Protein AF-A0A6P6M3N0-F1 (afdb_monomer_lite)

pLDDT: mean 70.23, std 26.76, range [24.55, 98.81]

Organism: Carassius auratus (NCBI:txid7957)

Foldseek 3Di:
DCVVVVNPPVVCVVCVCVVDPDLLDQDPVNVVLLVVQCVVPPPPLVSSCVSVVSQDSVSSVVCVVVVVVVVVPCDVVNVVVVVVVVVPDDDDDDDDDDDDDDDDDDDDDDDDPPDDDDDDDDDDDDDDDDDDDDDDDDDDDDPDDDDDDDDPDDDPVVDDDDPVVVCQCVVDPCSVVVVVVVVVVVVVVVVVVVVVVVVVVVVVCVVCVVPCVVVDDDDQPEEADLDDDPVLLVLLVVCCV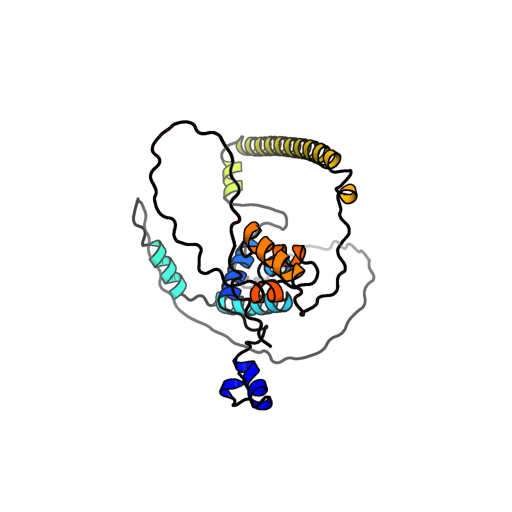VVPLPLVSSCVSSSRHDSVSSNLQDDPCPPPPDDDDDDDDDDDDDDDDDDDDPPPDDDDGDDDD

Structure (mmCIF, N/CA/C/O backbone):
data_AF-A0A6P6M3N0-F1
#
_entry.id   AF-A0A6P6M3N0-F1
#
loop_
_atom_site.group_PDB
_atom_site.id
_atom_site.type_symbol
_atom_site.label_atom_id
_atom_site.label_alt_id
_atom_site.label_comp_id
_atom_site.label_asym_id
_atom_site.label_entity_id
_atom_site.label_seq_id
_atom_site.pdbx_PDB_ins_code
_atom_site.Cartn_x
_atom_site.Cartn_y
_atom_site.Cartn_z
_atom_site.occupancy
_atom_site.B_iso_or_equiv
_atom_site.auth_seq_id
_atom_site.auth_comp_id
_atom_site.auth_asym_id
_atom_site.auth_atom_id
_atom_site.pdbx_PDB_model_num
ATOM 1 N N . MET A 1 1 ? -36.794 -8.355 7.776 1.00 68.12 1 MET A N 1
ATOM 2 C CA . MET A 1 1 ? -37.427 -9.687 7.625 1.00 68.12 1 MET A CA 1
ATOM 3 C C . MET A 1 1 ? -38.504 -9.952 8.673 1.00 68.12 1 MET A C 1
ATOM 5 O O . MET A 1 1 ? -39.649 -9.642 8.377 1.00 68.12 1 MET A O 1
ATOM 9 N N . LEU A 1 2 ? -38.173 -10.426 9.886 1.00 82.00 2 LEU A N 1
ATOM 10 C CA . LEU A 1 2 ? -39.134 -10.945 10.886 1.00 82.00 2 LEU A CA 1
ATOM 11 C C . LEU A 1 2 ? -40.424 -10.124 11.076 1.00 82.00 2 LEU A C 1
ATOM 13 O O . LEU A 1 2 ? -41.508 -10.698 11.030 1.00 82.00 2 LEU A O 1
ATOM 17 N N . PHE A 1 3 ? -40.326 -8.799 11.227 1.00 83.31 3 PHE A N 1
ATOM 18 C CA . PHE A 1 3 ? -41.480 -7.900 11.379 1.00 83.31 3 PHE A CA 1
ATOM 19 C C . PHE A 1 3 ? -42.525 -8.051 10.252 1.00 83.31 3 PHE A C 1
ATOM 21 O O . PHE A 1 3 ? -43.710 -8.242 10.522 1.00 83.31 3 PHE A O 1
ATOM 28 N N . TRP A 1 4 ? -42.078 -8.056 8.991 1.00 80.38 4 TRP A N 1
ATOM 29 C CA . TRP A 1 4 ? -42.935 -8.172 7.802 1.00 80.38 4 TRP A CA 1
ATOM 30 C C . TRP A 1 4 ? -43.633 -9.537 7.717 1.00 80.38 4 TRP A C 1
ATOM 32 O O . TRP A 1 4 ? -44.795 -9.623 7.327 1.00 80.38 4 TRP A O 1
ATOM 42 N N . HIS A 1 5 ? -42.962 -10.596 8.179 1.00 88.31 5 HIS A N 1
ATOM 43 C CA . HIS A 1 5 ? -43.496 -11.963 8.246 1.00 88.31 5 HIS A CA 1
ATOM 44 C C . HIS A 1 5 ? -44.216 -12.282 9.566 1.00 88.31 5 HIS A C 1
ATOM 46 O O . HIS A 1 5 ? -44.429 -13.453 9.885 1.00 88.31 5 HIS A O 1
ATOM 52 N N . LYS A 1 6 ? -44.597 -11.262 10.351 1.00 87.38 6 LYS A N 1
ATOM 53 C CA . LYS A 1 6 ? -45.272 -11.397 11.659 1.00 87.38 6 LYS A CA 1
ATOM 54 C C . LYS A 1 6 ? -44.538 -12.346 12.624 1.00 87.38 6 LYS A C 1
ATOM 56 O O . LYS A 1 6 ? -45.163 -13.146 13.314 1.00 87.38 6 LYS A O 1
ATOM 61 N N . HIS A 1 7 ? -43.209 -12.264 12.645 1.00 88.19 7 HIS A N 1
ATOM 62 C CA . HIS A 1 7 ? -42.289 -13.114 13.415 1.00 88.19 7 HIS A CA 1
ATOM 63 C C . HIS A 1 7 ? -42.303 -14.612 13.045 1.00 88.19 7 HIS A C 1
ATOM 65 O O . HIS A 1 7 ? -41.721 -15.429 13.756 1.00 88.19 7 HIS A O 1
ATOM 71 N N . SER A 1 8 ? -42.880 -14.991 11.898 1.00 85.56 8 SER A N 1
ATOM 72 C CA . SER A 1 8 ? -42.705 -16.333 11.334 1.00 85.56 8 SER A CA 1
ATOM 73 C C . SER A 1 8 ? -41.252 -16.523 10.881 1.00 85.56 8 SER A C 1
ATOM 75 O O . SER A 1 8 ? -40.823 -15.960 9.869 1.00 85.56 8 SER A O 1
ATOM 77 N N . ILE A 1 9 ? -40.494 -17.311 11.650 1.00 85.06 9 ILE A N 1
ATOM 78 C CA . ILE A 1 9 ? -39.080 -17.620 11.388 1.00 85.06 9 ILE A CA 1
ATOM 79 C C . ILE A 1 9 ? -38.934 -18.316 10.031 1.00 85.06 9 ILE A C 1
ATOM 81 O O . ILE A 1 9 ? -38.161 -17.868 9.195 1.00 85.06 9 ILE A O 1
ATOM 85 N N . GLU A 1 10 ? -39.734 -19.352 9.781 1.00 85.50 10 GLU A N 1
ATOM 86 C CA . GLU A 1 10 ? -39.696 -20.163 8.558 1.00 85.50 10 GLU A CA 1
ATOM 87 C C . GLU A 1 10 ? -39.908 -19.325 7.285 1.00 85.50 10 GLU A C 1
ATOM 89 O O . GLU A 1 10 ? -39.106 -19.396 6.356 1.00 85.50 10 GLU A O 1
ATOM 94 N N . LYS A 1 11 ? -40.911 -18.434 7.275 1.00 83.75 11 LYS A N 1
ATOM 95 C CA . LYS A 1 11 ? -41.132 -17.497 6.158 1.00 83.75 11 LYS A CA 1
ATOM 96 C C . LYS A 1 11 ? -40.017 -16.461 6.033 1.00 83.75 11 LYS A C 1
ATOM 98 O O . LYS A 1 11 ? -39.608 -16.138 4.925 1.00 83.75 11 LYS A O 1
ATOM 103 N N . SER A 1 12 ? -39.484 -15.986 7.159 1.00 85.31 12 SER A N 1
ATOM 104 C CA . SER A 1 12 ? -38.358 -15.043 7.168 1.00 85.31 12 SER A CA 1
ATOM 105 C C . SER A 1 12 ? -37.055 -15.658 6.655 1.00 85.31 12 SER A C 1
ATOM 107 O O . SER A 1 12 ? -36.239 -14.925 6.110 1.00 85.31 12 SER A O 1
ATOM 109 N N . LEU A 1 13 ? -36.861 -16.971 6.827 1.00 79.69 13 LEU A N 1
ATOM 110 C CA . LEU A 1 13 ? -35.733 -17.730 6.281 1.00 79.69 13 LEU A CA 1
ATOM 111 C C . LEU A 1 13 ? -35.933 -18.056 4.797 1.00 79.69 13 LEU A C 1
ATOM 113 O O . LEU A 1 13 ? -34.988 -17.926 4.028 1.00 79.69 13 LEU A O 1
ATOM 117 N N . ALA A 1 14 ? -37.148 -18.424 4.380 1.00 82.06 14 ALA A N 1
ATOM 118 C CA . ALA A 1 14 ? -37.468 -18.666 2.970 1.00 82.06 14 ALA A CA 1
ATOM 119 C C . ALA A 1 14 ? -37.333 -17.401 2.101 1.00 82.06 14 ALA A C 1
ATOM 121 O O . ALA A 1 14 ? -36.965 -17.490 0.934 1.00 82.06 14 ALA A O 1
ATOM 122 N N . ASP A 1 15 ? -37.602 -16.229 2.681 1.00 78.56 15 ASP A N 1
ATOM 123 C CA . ASP A 1 15 ? -37.476 -14.921 2.030 1.00 78.56 15 ASP A CA 1
ATOM 124 C C . ASP A 1 15 ? -36.083 -14.282 2.229 1.00 78.56 15 ASP A C 1
ATOM 126 O O . ASP A 1 15 ? -35.757 -13.288 1.589 1.00 78.56 15 ASP A O 1
ATOM 130 N N . LEU A 1 16 ? -35.222 -14.850 3.088 1.00 70.94 16 LEU A N 1
ATOM 131 C CA . LEU A 1 16 ? -33.870 -14.333 3.338 1.00 70.94 16 LEU A CA 1
ATOM 132 C C . LEU A 1 16 ? -33.008 -14.245 2.057 1.00 70.94 16 LEU A C 1
ATOM 134 O O . LEU A 1 16 ? -32.409 -13.188 1.860 1.00 70.94 16 LEU A O 1
ATOM 138 N N . PRO A 1 17 ? -32.995 -15.243 1.141 1.00 67.88 17 PRO A N 1
ATOM 139 C CA . PRO A 1 17 ? -32.237 -15.167 -0.114 1.00 67.88 17 PRO A CA 1
ATOM 140 C C . PRO A 1 17 ? -32.644 -14.019 -1.048 1.00 67.88 17 PRO A C 1
ATOM 142 O O . PRO A 1 17 ? -31.857 -13.642 -1.909 1.00 67.88 17 PRO A O 1
ATOM 145 N N . ASN A 1 18 ? -33.841 -13.443 -0.879 1.00 67.62 18 ASN A N 1
ATOM 146 C CA . ASN A 1 18 ? -34.295 -12.288 -1.661 1.00 67.62 18 ASN A CA 1
ATOM 147 C C . ASN A 1 18 ? -33.715 -10.957 -1.140 1.00 67.62 18 ASN A C 1
ATOM 149 O O . ASN A 1 18 ? -33.769 -9.947 -1.837 1.00 67.62 18 ASN A O 1
ATOM 153 N N . PHE A 1 19 ? -33.161 -10.952 0.079 1.00 63.56 19 PHE A N 1
ATOM 154 C CA . PHE A 1 19 ? -32.560 -9.783 0.736 1.00 63.56 19 PHE A CA 1
ATOM 155 C C . PHE A 1 19 ? -31.062 -9.962 1.032 1.00 63.56 19 PHE A C 1
ATOM 157 O O . PHE A 1 19 ? -30.371 -8.978 1.290 1.00 63.56 19 PHE A O 1
ATOM 164 N N . THR A 1 20 ? -30.541 -11.190 0.964 1.00 54.16 20 THR A N 1
ATOM 165 C CA . THR A 1 20 ? -29.104 -11.491 0.942 1.00 54.16 20 THR A CA 1
ATOM 166 C C . THR A 1 20 ? -28.694 -11.886 -0.485 1.00 54.16 20 THR A C 1
ATOM 168 O O . THR A 1 20 ? -28.798 -13.071 -0.819 1.00 54.16 20 THR A O 1
ATOM 171 N N . PRO A 1 21 ? -28.250 -10.944 -1.345 1.00 54.09 21 PRO A N 1
ATOM 172 C CA . PRO A 1 21 ? -27.758 -11.291 -2.678 1.00 54.09 21 PRO A CA 1
ATOM 173 C C . PRO A 1 21 ? -26.608 -12.301 -2.573 1.00 54.09 21 PRO A C 1
ATOM 175 O O . PRO A 1 21 ? -25.766 -12.222 -1.674 1.00 54.09 21 PRO A O 1
ATOM 178 N N . PHE A 1 22 ? -26.591 -13.290 -3.468 1.00 50.81 22 PHE A N 1
ATOM 179 C CA . PHE A 1 22 ? -25.600 -14.366 -3.418 1.00 50.81 22 PHE A CA 1
ATOM 180 C C . PHE A 1 22 ? -24.181 -13.818 -3.668 1.00 50.81 22 PHE A C 1
ATOM 182 O O . PHE A 1 22 ? -23.995 -13.008 -4.572 1.00 50.81 22 PHE A O 1
ATOM 189 N N . PRO A 1 23 ? -23.139 -14.315 -2.971 1.00 55.12 23 PRO A N 1
ATOM 190 C CA . PRO A 1 23 ? -21.769 -13.793 -3.092 1.00 55.12 23 PRO A CA 1
ATOM 191 C C . PRO A 1 23 ? -21.097 -14.029 -4.462 1.00 55.12 23 PRO A C 1
ATOM 193 O O . PRO A 1 23 ? -20.003 -13.522 -4.704 1.00 55.12 23 PRO A O 1
ATOM 196 N N . ASP A 1 24 ? -21.726 -14.793 -5.363 1.00 58.84 24 ASP A N 1
ATOM 197 C CA . ASP A 1 24 ? -21.283 -14.965 -6.757 1.00 58.84 24 ASP A CA 1
ATOM 198 C C . ASP A 1 24 ? -21.866 -13.872 -7.692 1.00 58.84 24 ASP A C 1
ATOM 200 O O . ASP A 1 24 ? -21.543 -13.839 -8.883 1.00 58.84 24 ASP A O 1
ATOM 204 N N . GLU A 1 25 ? -22.713 -12.970 -7.174 1.00 73.75 25 GLU A N 1
ATOM 205 C CA . GLU A 1 25 ? -23.288 -11.851 -7.920 1.00 73.75 25 GLU A CA 1
ATOM 206 C C . GLU A 1 25 ? -22.284 -10.692 -8.043 1.00 73.75 25 GLU A C 1
ATOM 208 O O . GLU A 1 25 ? -21.714 -10.198 -7.073 1.00 73.75 25 GLU A O 1
ATOM 213 N N . TRP A 1 26 ? -22.035 -10.280 -9.285 1.00 83.44 26 TRP A N 1
ATOM 214 C CA . TRP A 1 26 ? -21.097 -9.214 -9.621 1.00 83.44 26 TRP A CA 1
ATOM 215 C C . TRP A 1 26 ? -21.826 -7.873 -9.637 1.00 83.44 26 TRP A C 1
ATOM 217 O O . TRP A 1 26 ? -22.593 -7.622 -10.573 1.00 83.44 26 TRP A O 1
ATOM 227 N N . THR A 1 27 ? -21.580 -7.001 -8.659 1.00 86.75 27 THR A N 1
ATOM 228 C CA . THR A 1 27 ? -22.210 -5.671 -8.583 1.00 86.75 27 THR A CA 1
ATOM 229 C C . THR A 1 27 ? -21.712 -4.740 -9.699 1.00 86.75 27 THR A C 1
ATOM 231 O O . THR A 1 27 ? -20.841 -5.111 -10.489 1.00 86.75 27 THR A O 1
ATOM 234 N N . VAL A 1 28 ? -22.260 -3.528 -9.836 1.00 83.75 28 VAL A N 1
ATOM 235 C CA . VAL A 1 28 ? -21.752 -2.571 -10.844 1.00 83.75 28 VAL A CA 1
ATOM 236 C C . VAL A 1 28 ? -20.343 -2.099 -10.462 1.00 83.75 28 VAL A C 1
ATOM 238 O O . VAL A 1 28 ? -19.460 -1.990 -11.314 1.00 83.75 28 VAL A O 1
ATOM 241 N N . GLU A 1 29 ? -20.121 -1.928 -9.166 1.00 86.62 29 GLU A N 1
ATOM 242 C CA . GLU A 1 29 ? -18.877 -1.538 -8.512 1.00 86.62 29 GLU A CA 1
ATOM 243 C C . GLU A 1 29 ? -17.791 -2.597 -8.748 1.00 86.62 29 GLU A C 1
ATOM 245 O O . GLU A 1 29 ? -16.719 -2.258 -9.249 1.00 86.62 29 GLU A O 1
ATOM 250 N N . ASP A 1 30 ? -18.090 -3.886 -8.515 1.00 91.69 30 ASP A N 1
ATOM 251 C CA . ASP A 1 30 ? -17.180 -5.005 -8.815 1.00 91.69 30 ASP A CA 1
ATOM 252 C C . ASP A 1 30 ? -16.699 -4.985 -10.273 1.00 91.69 30 ASP A C 1
ATOM 254 O O . ASP A 1 30 ? -15.521 -5.203 -10.566 1.00 91.69 30 ASP A O 1
ATOM 258 N N . ARG A 1 31 ? -17.622 -4.740 -11.215 1.00 90.38 31 ARG A N 1
ATOM 259 C CA . ARG A 1 31 ? -17.342 -4.764 -12.660 1.00 90.38 31 ARG A CA 1
ATOM 260 C C . ARG A 1 31 ? -16.408 -3.621 -13.063 1.00 90.38 31 ARG A C 1
ATOM 262 O O . ARG A 1 31 ? -15.508 -3.842 -13.876 1.00 90.38 31 ARG A O 1
ATOM 269 N N . VAL A 1 32 ? -16.601 -2.431 -12.488 1.00 91.44 32 VAL A N 1
ATOM 270 C CA . VAL A 1 32 ? -15.739 -1.255 -12.701 1.00 91.44 32 VAL A CA 1
ATOM 271 C C . VAL A 1 32 ? -14.372 -1.453 -12.042 1.00 91.44 32 VAL A C 1
ATOM 273 O O . VAL A 1 32 ? -13.350 -1.232 -12.693 1.00 91.44 32 VAL A O 1
ATOM 276 N N . LEU A 1 33 ? -14.331 -1.940 -10.798 1.00 92.81 33 LEU A N 1
ATOM 27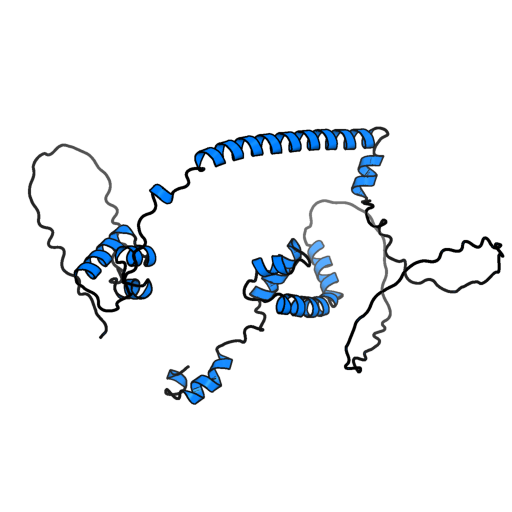7 C CA . LEU A 1 33 ? -13.090 -2.261 -10.085 1.00 92.81 33 LEU A CA 1
ATOM 278 C C . LEU A 1 33 ? -12.269 -3.324 -10.825 1.00 92.81 33 LEU A C 1
ATOM 280 O O . LEU A 1 33 ? -11.059 -3.158 -10.984 1.00 92.81 33 LEU A O 1
ATOM 284 N N . PHE A 1 34 ? -12.912 -4.372 -11.349 1.00 93.69 34 PHE A N 1
ATOM 285 C CA . PHE A 1 34 ? -12.246 -5.378 -12.176 1.00 93.69 34 PHE A CA 1
ATOM 286 C C . PHE A 1 34 ? -11.706 -4.787 -13.475 1.00 93.69 34 PHE A C 1
ATOM 288 O O . PHE A 1 34 ? -10.570 -5.080 -13.838 1.00 93.69 34 PHE A O 1
ATOM 295 N N . GLU A 1 35 ? -12.480 -3.964 -14.188 1.00 92.88 35 GLU A N 1
ATOM 296 C CA . GLU A 1 35 ? -12.010 -3.335 -15.425 1.00 92.88 35 GLU A CA 1
ATOM 297 C C . GLU A 1 35 ? -10.793 -2.433 -15.171 1.00 92.88 35 GLU A C 1
ATOM 299 O O . GLU A 1 35 ? -9.783 -2.548 -15.873 1.00 92.88 35 GLU A O 1
ATOM 304 N N . GLN A 1 36 ? -10.846 -1.611 -14.122 1.00 93.06 36 GLN A N 1
ATOM 305 C CA . GLN A 1 36 ? -9.754 -0.728 -13.724 1.00 93.06 36 GLN A CA 1
ATOM 306 C C . GLN A 1 36 ? -8.512 -1.529 -13.300 1.00 93.06 36 GLN A C 1
ATOM 308 O O . GLN A 1 36 ? -7.421 -1.313 -13.834 1.00 93.06 36 GLN A O 1
ATOM 313 N N . ALA A 1 37 ? -8.661 -2.520 -12.418 1.00 92.94 37 ALA A N 1
ATOM 314 C CA . ALA A 1 37 ? -7.561 -3.381 -11.984 1.00 92.94 37 ALA A CA 1
ATOM 315 C C . ALA A 1 37 ? -6.972 -4.214 -13.140 1.00 92.94 37 ALA A C 1
ATOM 317 O O . ALA A 1 37 ? -5.753 -4.357 -13.237 1.00 92.94 37 ALA A O 1
ATOM 318 N N . PHE A 1 38 ? -7.802 -4.714 -14.061 1.00 93.19 38 PHE A N 1
ATOM 319 C CA . PHE A 1 38 ? -7.348 -5.421 -15.262 1.00 93.19 38 PHE A CA 1
ATOM 320 C C . PHE A 1 38 ? -6.588 -4.492 -16.222 1.00 93.19 38 PHE A C 1
ATOM 322 O O . PHE A 1 38 ? -5.632 -4.934 -16.860 1.00 93.19 38 PHE A O 1
ATOM 329 N N . SER A 1 39 ? -6.953 -3.209 -16.311 1.00 89.56 39 SER A N 1
ATOM 330 C CA . SER A 1 39 ? -6.225 -2.236 -17.138 1.00 89.56 39 SER A CA 1
ATOM 331 C C . SER A 1 39 ? -4.785 -2.006 -16.650 1.00 89.56 39 SER A C 1
ATOM 333 O O . SER A 1 39 ? -3.863 -1.997 -17.465 1.00 89.56 39 SER A O 1
ATOM 335 N N . PHE A 1 40 ? -4.572 -1.925 -15.330 1.00 89.56 40 PHE A N 1
ATOM 336 C CA . PHE A 1 40 ? -3.248 -1.723 -14.725 1.00 89.56 40 PHE A CA 1
ATOM 337 C C . PHE A 1 40 ? -2.435 -3.012 -14.549 1.00 89.56 40 PHE A C 1
ATOM 339 O O . PHE A 1 40 ? -1.204 -2.974 -14.543 1.00 89.56 40 PHE A O 1
ATOM 346 N N . HIS A 1 41 ? -3.092 -4.155 -14.333 1.00 91.94 41 HIS A N 1
ATOM 347 C CA . HIS A 1 41 ? -2.435 -5.395 -13.893 1.00 91.94 41 HIS A CA 1
ATOM 348 C C . HIS A 1 41 ? -2.614 -6.575 -14.862 1.00 91.94 41 HIS A C 1
ATOM 350 O O . HIS A 1 41 ? -2.061 -7.660 -14.644 1.00 91.94 41 HIS A O 1
ATOM 356 N N . GLY A 1 42 ? -3.340 -6.374 -15.965 1.00 89.88 42 GLY A N 1
ATOM 357 C CA . GLY A 1 42 ? -3.540 -7.363 -17.018 1.00 89.88 42 GLY A CA 1
ATOM 358 C C . GLY A 1 42 ? -4.110 -8.673 -16.478 1.00 89.88 42 GLY A C 1
ATOM 359 O O . GLY A 1 42 ? -5.034 -8.691 -15.678 1.00 89.88 42 GLY A O 1
ATOM 360 N N . LYS A 1 43 ? -3.530 -9.807 -16.883 1.00 91.44 43 LYS A N 1
ATOM 361 C CA . LYS A 1 43 ? -3.962 -11.142 -16.426 1.00 91.44 43 LYS A CA 1
ATOM 362 C C . LYS A 1 43 ? -3.429 -11.546 -15.039 1.00 91.44 43 LYS A C 1
ATOM 364 O O . LYS A 1 43 ? -3.468 -12.729 -14.704 1.00 91.44 43 LYS A O 1
ATOM 369 N N . SER A 1 44 ? -2.903 -10.617 -14.239 1.00 94.12 44 SER A N 1
ATOM 370 C CA . SER A 1 44 ? -2.419 -10.929 -12.891 1.00 94.12 44 SER A CA 1
ATOM 371 C C . SER A 1 44 ? -3.589 -11.041 -11.907 1.00 94.12 44 SER A C 1
ATOM 373 O O . SER A 1 44 ? -3.849 -10.137 -11.119 1.00 94.12 44 SER A O 1
ATOM 375 N N . PHE A 1 45 ? -4.327 -12.154 -11.958 1.00 94.38 45 PHE A N 1
ATOM 376 C CA . PHE A 1 45 ? -5.535 -12.355 -11.145 1.00 94.38 45 PHE A CA 1
ATOM 377 C C . PHE A 1 45 ? -5.277 -12.246 -9.634 1.00 94.38 45 PHE A C 1
ATOM 379 O O . PHE A 1 45 ? -6.073 -11.626 -8.941 1.00 94.38 45 PHE A O 1
ATOM 386 N N . HIS A 1 46 ? -4.128 -12.722 -9.141 1.00 95.12 46 HIS A N 1
ATOM 387 C CA . HIS A 1 46 ? -3.697 -12.521 -7.748 1.00 95.12 46 HIS A CA 1
ATOM 388 C C . HIS A 1 46 ? -3.547 -11.036 -7.369 1.00 95.12 46 HIS A C 1
ATOM 390 O O . HIS A 1 46 ? -3.786 -10.661 -6.227 1.00 95.12 46 HIS A O 1
ATOM 396 N N . ARG A 1 47 ? -3.166 -10.173 -8.321 1.00 94.25 47 ARG A N 1
ATOM 397 C CA . ARG A 1 47 ? -3.050 -8.724 -8.110 1.00 94.25 47 ARG A CA 1
ATOM 398 C C . ARG A 1 47 ? -4.388 -8.000 -8.298 1.00 94.25 47 ARG A C 1
ATOM 400 O O . ARG A 1 47 ? -4.625 -7.016 -7.613 1.00 94.25 47 ARG A O 1
ATOM 407 N N . ILE A 1 48 ? -5.280 -8.500 -9.157 1.00 93.81 48 ILE A N 1
ATOM 408 C CA . ILE A 1 48 ? -6.674 -8.023 -9.230 1.00 93.81 48 ILE A CA 1
ATOM 409 C C . ILE A 1 48 ? -7.418 -8.347 -7.927 1.00 93.81 48 ILE A C 1
ATOM 411 O O . ILE A 1 48 ? -8.137 -7.495 -7.420 1.00 93.81 48 ILE A O 1
ATOM 415 N N . GLN A 1 49 ? -7.187 -9.523 -7.334 1.00 94.38 49 GLN A N 1
ATOM 416 C CA . GLN A 1 49 ? -7.782 -9.905 -6.049 1.00 94.38 49 GLN A CA 1
ATOM 417 C C . GLN A 1 49 ? -7.370 -8.969 -4.897 1.00 94.38 49 GLN A C 1
ATOM 419 O O . GLN A 1 49 ? -8.147 -8.765 -3.977 1.00 94.38 49 GLN A O 1
ATOM 424 N N . GLN A 1 50 ? -6.202 -8.318 -4.964 1.00 93.50 50 GLN A N 1
ATOM 425 C CA . GLN A 1 50 ? -5.816 -7.288 -3.983 1.00 93.50 50 GLN A CA 1
ATOM 426 C C . GLN A 1 50 ? -6.683 -6.012 -4.063 1.00 93.50 50 GLN A C 1
ATOM 428 O O . GLN A 1 50 ? -6.673 -5.226 -3.123 1.00 93.50 50 GLN A O 1
ATOM 433 N N . MET A 1 51 ? -7.443 -5.822 -5.150 1.00 88.38 51 MET A N 1
ATOM 434 C CA . MET A 1 51 ? -8.455 -4.764 -5.313 1.00 88.38 51 MET A CA 1
ATOM 435 C C . MET A 1 51 ? -9.897 -5.273 -5.121 1.00 88.38 51 MET A C 1
ATOM 437 O O . MET A 1 51 ? -10.825 -4.471 -5.099 1.00 88.38 51 MET A O 1
ATOM 441 N N . LEU A 1 52 ? -10.089 -6.595 -5.040 1.00 90.12 52 LEU A N 1
ATOM 442 C CA . LEU A 1 52 ? -11.378 -7.290 -4.947 1.00 90.12 52 LEU A CA 1
ATOM 443 C C . LEU A 1 52 ? -11.215 -8.538 -4.051 1.00 90.12 52 LEU A C 1
ATOM 445 O O . LEU A 1 52 ? -11.243 -9.661 -4.565 1.00 90.12 52 LEU A O 1
ATOM 449 N N . PRO A 1 53 ? -10.983 -8.370 -2.734 1.00 89.31 53 PRO A N 1
ATOM 450 C CA . PRO A 1 53 ? -10.630 -9.478 -1.8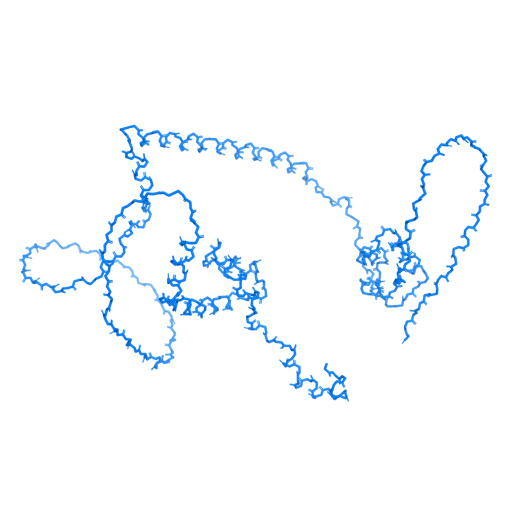41 1.00 89.31 53 PRO A CA 1
ATOM 451 C C . PRO A 1 53 ? -11.726 -10.550 -1.778 1.00 89.31 53 PRO A C 1
ATOM 453 O O . PRO A 1 53 ? -11.422 -11.746 -1.811 1.00 89.31 53 PRO A O 1
ATOM 456 N N . ASP A 1 54 ? -12.990 -10.122 -1.792 1.00 87.50 54 ASP A N 1
ATOM 457 C CA . ASP A 1 54 ? -14.179 -10.978 -1.687 1.00 87.50 54 ASP A CA 1
ATOM 458 C C . ASP A 1 54 ? -14.439 -11.813 -2.952 1.00 87.50 54 ASP A C 1
ATOM 460 O O . ASP A 1 54 ? -15.191 -12.790 -2.930 1.00 87.50 54 ASP A O 1
ATOM 464 N N . LYS A 1 55 ? -13.806 -11.465 -4.081 1.00 89.38 55 LYS A N 1
ATOM 465 C CA . LYS A 1 55 ? -13.940 -12.197 -5.343 1.00 89.38 55 LYS A CA 1
ATOM 466 C C . LYS A 1 55 ? -12.767 -13.160 -5.514 1.00 89.38 55 LYS A C 1
ATOM 468 O O . LYS A 1 55 ? -11.671 -12.793 -5.930 1.00 89.38 55 LYS A O 1
ATOM 473 N N . SER A 1 56 ? -13.026 -14.437 -5.224 1.00 93.00 56 SER A N 1
ATOM 474 C CA . SER A 1 56 ? -12.050 -15.522 -5.401 1.00 93.00 56 SER A CA 1
ATOM 475 C C . SER A 1 56 ? -11.457 -15.561 -6.817 1.00 93.00 56 SER A C 1
ATOM 477 O O . SER A 1 56 ? -12.139 -15.251 -7.796 1.00 93.00 56 SER A O 1
ATOM 479 N N . ILE A 1 57 ? -10.208 -16.029 -6.948 1.00 92.62 57 ILE A N 1
ATOM 480 C CA . ILE A 1 57 ? -9.498 -16.170 -8.238 1.00 92.62 57 ILE A CA 1
ATOM 481 C C . ILE A 1 57 ? -10.365 -16.896 -9.281 1.00 92.62 57 ILE A C 1
ATOM 483 O O . ILE A 1 57 ? -10.436 -16.473 -10.434 1.00 92.62 57 ILE A O 1
ATOM 487 N N . SER A 1 58 ? -11.081 -17.945 -8.871 1.00 90.88 58 SER A N 1
ATOM 488 C CA . SER A 1 58 ? -12.013 -18.689 -9.725 1.00 90.88 58 SER A CA 1
ATOM 489 C C . SER A 1 58 ? -13.167 -17.824 -10.245 1.00 90.88 58 SER A C 1
ATOM 491 O O . SER A 1 58 ? -13.523 -17.942 -11.417 1.00 90.88 58 SER A O 1
ATOM 493 N N . SER A 1 59 ? -13.724 -16.925 -9.424 1.00 92.19 59 SER A N 1
ATOM 494 C CA . SER A 1 59 ? -14.754 -15.967 -9.853 1.00 92.19 59 SER A CA 1
ATOM 495 C C . SER A 1 59 ? -14.168 -14.879 -10.764 1.00 92.19 59 SER A C 1
ATOM 497 O O . SER A 1 59 ? -14.726 -14.625 -11.830 1.00 92.19 59 SER A O 1
ATOM 499 N N . LEU A 1 60 ? -12.985 -14.331 -10.448 1.00 93.62 60 LEU A N 1
ATOM 500 C CA . LEU A 1 60 ? -12.274 -13.369 -11.311 1.00 93.62 60 LEU A CA 1
ATOM 501 C C . LEU A 1 60 ? -11.982 -13.945 -12.712 1.00 93.62 60 LEU A C 1
ATOM 503 O O . LEU A 1 60 ? -12.132 -13.256 -13.723 1.00 93.62 60 LEU A O 1
ATOM 507 N N . VAL A 1 61 ? -11.584 -15.219 -12.790 1.00 93.88 61 VAL A N 1
ATOM 508 C CA . VAL A 1 61 ? -11.328 -15.924 -14.058 1.00 93.88 61 VAL A CA 1
ATOM 509 C C . VAL A 1 61 ? -12.635 -16.252 -14.792 1.00 93.88 61 VAL A C 1
ATOM 511 O O . VAL A 1 61 ? -12.704 -16.053 -16.008 1.00 93.88 61 VAL A O 1
ATOM 514 N N . LYS A 1 62 ? -13.686 -16.694 -14.082 1.00 90.25 62 LYS A N 1
ATOM 515 C CA . LYS A 1 62 ? -15.036 -16.917 -14.639 1.00 90.25 62 LYS A CA 1
ATOM 516 C C . LYS A 1 62 ? -15.571 -15.626 -15.281 1.00 90.25 62 LYS A C 1
ATOM 518 O O . LYS A 1 62 ? -15.978 -15.641 -16.444 1.00 90.25 62 LYS A O 1
ATOM 523 N N . TYR A 1 63 ? -15.476 -14.506 -14.562 1.00 91.06 63 TYR A N 1
ATOM 524 C CA . TYR A 1 63 ? -15.890 -13.182 -15.025 1.00 91.06 63 TYR A CA 1
ATOM 525 C C . TYR A 1 63 ? -15.038 -12.666 -16.191 1.00 91.06 63 TYR A C 1
ATOM 527 O O . TYR A 1 63 ? -15.593 -12.185 -17.176 1.00 91.06 63 TYR A O 1
ATOM 535 N N . TYR A 1 64 ? -13.708 -12.842 -16.167 1.00 92.75 64 TYR A N 1
ATOM 536 C CA . TYR A 1 64 ? -12.842 -12.470 -17.296 1.00 92.75 64 TYR A CA 1
ATOM 537 C C . TYR A 1 64 ? -13.327 -13.061 -18.626 1.00 92.75 64 TYR A C 1
ATOM 539 O O . TYR A 1 64 ? -13.365 -12.358 -19.639 1.00 92.75 64 TYR A O 1
ATOM 547 N N . TYR A 1 65 ? -13.700 -14.345 -18.640 1.00 89.12 65 TYR A N 1
ATOM 548 C CA . TYR A 1 65 ? -14.138 -15.011 -19.865 1.00 89.12 65 TYR A CA 1
ATOM 549 C C . TYR A 1 65 ? -15.551 -14.607 -20.310 1.00 89.12 65 TYR A C 1
ATOM 551 O O . TYR A 1 65 ? -15.769 -14.506 -21.519 1.00 89.12 65 TYR A O 1
ATOM 559 N N . SER A 1 66 ? -16.481 -14.306 -19.395 1.00 82.75 66 SER A N 1
ATOM 560 C CA . SER A 1 66 ? -17.807 -13.783 -19.762 1.00 82.75 66 SER A CA 1
ATOM 561 C C . SER A 1 66 ? -17.736 -12.324 -20.234 1.00 82.75 66 SER A C 1
ATOM 563 O O . SER A 1 66 ? -18.116 -12.036 -21.369 1.00 82.75 66 SER A O 1
ATOM 565 N N . TRP A 1 67 ? -17.150 -11.424 -19.438 1.00 84.44 67 TRP A N 1
ATOM 566 C CA . TRP A 1 67 ? -16.950 -10.000 -19.753 1.00 84.44 67 TRP A CA 1
ATOM 567 C C . TRP A 1 67 ? -16.244 -9.797 -21.096 1.00 84.44 67 TRP A C 1
ATOM 569 O O . TRP A 1 67 ? -16.701 -9.025 -21.941 1.00 84.44 67 TRP A O 1
ATOM 579 N N . LYS A 1 68 ? -15.168 -10.553 -21.352 1.00 78.31 68 LYS A N 1
ATOM 580 C CA . LYS A 1 68 ? -14.440 -10.490 -22.625 1.00 78.31 68 LYS A CA 1
ATOM 581 C C . LYS A 1 68 ? -15.292 -10.936 -23.817 1.00 78.31 68 LYS A C 1
ATOM 583 O O . LYS A 1 68 ? -15.179 -10.317 -24.872 1.00 78.31 68 LYS A O 1
ATOM 588 N N . LYS A 1 69 ? -16.124 -11.976 -23.662 1.00 69.44 69 LYS A N 1
ATOM 589 C CA . LYS A 1 69 ? -17.008 -12.500 -24.721 1.00 69.44 69 LYS A CA 1
ATOM 590 C C . LYS A 1 69 ? -18.027 -11.445 -25.165 1.00 69.44 69 LYS A C 1
ATOM 592 O O . LYS A 1 69 ? -18.277 -11.307 -26.362 1.00 69.44 69 LYS A O 1
ATOM 597 N N . THR A 1 70 ? -18.543 -10.650 -24.226 1.00 60.12 70 THR A N 1
ATOM 598 C CA . THR A 1 70 ? -19.410 -9.499 -24.520 1.00 60.12 70 THR A CA 1
ATOM 599 C C . THR A 1 70 ? -18.617 -8.331 -25.110 1.00 60.12 70 THR A C 1
ATOM 601 O O . THR A 1 70 ? -19.012 -7.777 -26.132 1.00 60.12 70 THR A O 1
ATOM 604 N N . ARG A 1 71 ? -17.455 -7.988 -24.534 1.00 56.66 71 ARG A N 1
ATOM 605 C CA . ARG A 1 71 ? -16.646 -6.827 -24.954 1.00 56.66 71 ARG A CA 1
ATOM 606 C C . ARG A 1 71 ? -16.106 -6.930 -26.386 1.00 56.66 71 ARG A C 1
ATOM 608 O O . ARG A 1 71 ? -15.931 -5.907 -27.044 1.00 56.66 71 ARG A O 1
ATOM 615 N N . SER A 1 72 ? -15.899 -8.140 -26.909 1.00 54.53 72 SER A N 1
ATOM 616 C CA . SER A 1 72 ? -15.565 -8.354 -28.327 1.00 54.53 72 SER A CA 1
ATOM 617 C C . SER A 1 72 ? -16.701 -8.046 -29.315 1.00 54.53 72 SER A C 1
ATOM 619 O O . SER A 1 72 ? -16.434 -8.002 -30.511 1.00 54.53 72 SER A O 1
ATOM 621 N N . ARG A 1 73 ? -17.939 -7.811 -28.850 1.00 49.59 73 ARG A N 1
ATOM 622 C CA . ARG A 1 73 ? -19.093 -7.410 -29.681 1.00 49.59 73 ARG A CA 1
ATOM 623 C C . ARG A 1 73 ? -19.352 -5.893 -29.676 1.00 49.59 73 ARG A C 1
ATOM 625 O O . ARG A 1 73 ? -20.460 -5.477 -29.999 1.00 49.59 73 ARG A O 1
ATOM 632 N N . THR A 1 74 ? -18.357 -5.071 -29.318 1.00 52.91 74 THR A N 1
ATOM 633 C CA . THR A 1 74 ? -18.442 -3.606 -29.480 1.00 52.91 74 THR A CA 1
ATOM 634 C C . THR A 1 74 ? -18.793 -3.271 -30.934 1.00 52.91 74 THR A C 1
ATOM 636 O O . THR A 1 74 ? -18.164 -3.770 -31.871 1.00 52.91 74 THR A O 1
ATOM 639 N N . SER A 1 75 ? -19.884 -2.535 -31.127 1.00 51.28 75 SER A N 1
ATOM 640 C CA . SER A 1 75 ? -20.570 -2.480 -32.420 1.00 51.28 75 SER A CA 1
ATOM 641 C C . SER A 1 75 ? -19.951 -1.446 -33.363 1.00 51.28 75 SER A C 1
ATOM 643 O O . SER A 1 75 ? -19.147 -0.597 -32.967 1.00 51.28 75 SER A O 1
ATOM 645 N N . LEU A 1 76 ? -20.371 -1.450 -34.632 1.00 52.53 76 LEU A N 1
ATOM 646 C CA . LEU A 1 76 ? -20.017 -0.363 -35.550 1.00 52.53 76 LEU A CA 1
ATOM 647 C C . LEU A 1 76 ? -20.531 1.003 -35.050 1.00 52.53 76 LEU A C 1
ATOM 649 O O . LEU A 1 76 ? -19.888 2.016 -35.323 1.00 52.53 76 LEU A O 1
ATOM 653 N N . MET A 1 77 ? -21.597 1.030 -34.239 1.00 59.31 77 MET A N 1
ATOM 654 C CA . MET A 1 77 ? -22.109 2.257 -33.621 1.00 59.31 77 MET A CA 1
ATOM 655 C C . MET A 1 77 ? -21.215 2.756 -32.475 1.00 59.31 77 MET A C 1
ATOM 657 O O . MET A 1 77 ? -20.983 3.958 -32.397 1.00 59.31 77 MET A O 1
ATOM 661 N N . ASP A 1 78 ? -20.603 1.879 -31.664 1.00 64.94 78 ASP A N 1
ATOM 662 C CA . ASP A 1 78 ? -19.565 2.292 -30.690 1.00 64.94 78 ASP A CA 1
ATOM 663 C C . ASP A 1 78 ? -18.379 2.959 -31.404 1.00 64.94 78 ASP A C 1
ATOM 665 O O . ASP A 1 78 ? -17.808 3.955 -30.945 1.00 64.94 78 ASP A O 1
ATOM 669 N N . ARG A 1 79 ? -18.001 2.400 -32.560 1.00 58.50 79 ARG A N 1
ATOM 670 C CA . ARG A 1 79 ? -16.904 2.904 -33.391 1.00 58.50 79 ARG A CA 1
ATOM 671 C C . ARG A 1 79 ? -17.245 4.260 -34.020 1.00 58.50 79 ARG A C 1
ATOM 673 O O . ARG A 1 79 ? -16.366 5.117 -34.108 1.00 58.50 79 ARG A O 1
ATOM 680 N N . GLN A 1 80 ? -18.503 4.478 -34.403 1.00 64.50 80 GLN A N 1
ATOM 681 C CA . GLN A 1 80 ? -19.010 5.777 -34.860 1.00 64.50 80 GLN A CA 1
ATOM 682 C C . GLN A 1 80 ? -19.104 6.795 -33.713 1.00 64.50 80 GLN A C 1
ATOM 684 O O . GLN A 1 80 ? -18.636 7.919 -33.878 1.00 64.50 80 GLN A O 1
ATOM 689 N N . ALA A 1 81 ? -19.601 6.407 -32.535 1.00 60.91 81 ALA A N 1
ATOM 690 C CA . ALA A 1 81 ? -19.691 7.274 -31.359 1.00 60.91 81 ALA A CA 1
ATOM 691 C C . ALA A 1 81 ? -18.314 7.824 -30.944 1.00 60.91 81 ALA A C 1
ATOM 693 O O . ALA A 1 81 ? -18.160 9.028 -30.740 1.00 60.91 81 ALA A O 1
ATOM 694 N N . ARG A 1 82 ? -17.273 6.977 -30.932 1.00 64.62 82 ARG A N 1
ATOM 695 C CA . ARG A 1 82 ? -15.884 7.424 -30.701 1.00 64.62 82 ARG A CA 1
ATOM 696 C C . ARG A 1 82 ? -15.363 8.352 -31.807 1.00 64.62 82 ARG A C 1
ATOM 698 O O . ARG A 1 82 ? -14.660 9.310 -31.498 1.00 64.62 82 ARG A O 1
ATOM 705 N N . LYS A 1 83 ? -15.725 8.115 -33.077 1.00 57.16 83 LYS A N 1
ATOM 706 C CA . LYS A 1 83 ? -15.355 8.989 -34.212 1.00 57.16 83 LYS A CA 1
ATOM 707 C C . LYS A 1 83 ? -16.031 10.368 -34.130 1.00 57.16 83 LYS A C 1
ATOM 709 O O . LYS A 1 83 ? -15.425 11.351 -34.543 1.00 57.16 83 LYS A O 1
ATOM 714 N N . LEU A 1 84 ? -17.246 10.448 -33.582 1.00 57.88 84 LEU A N 1
ATOM 715 C CA . LEU A 1 84 ? -17.954 11.708 -33.330 1.00 57.88 84 LEU A CA 1
ATOM 716 C C . LEU A 1 84 ? -17.379 12.455 -32.118 1.00 57.88 84 LEU A C 1
ATOM 718 O O . LEU A 1 84 ? -17.117 13.650 -32.222 1.00 57.88 84 LEU A O 1
ATOM 722 N N . ALA A 1 85 ? -17.083 11.759 -31.014 1.00 60.12 85 ALA A N 1
ATOM 723 C CA . ALA A 1 85 ? -16.436 12.358 -29.843 1.00 60.12 85 ALA A CA 1
ATOM 724 C C . ALA A 1 85 ? -15.077 13.000 -30.193 1.00 60.12 85 ALA A C 1
ATOM 726 O O . ALA A 1 85 ? -14.816 14.143 -29.826 1.00 60.12 85 ALA A O 1
ATOM 727 N N . ASN A 1 86 ? -14.255 12.324 -31.008 1.00 47.16 86 ASN A N 1
ATOM 728 C CA . ASN A 1 86 ? -12.977 12.854 -31.509 1.00 47.16 86 ASN A CA 1
ATOM 729 C C . ASN A 1 86 ? -13.137 14.044 -32.487 1.00 47.16 86 ASN A C 1
ATOM 731 O O . ASN A 1 86 ? -12.143 14.622 -32.917 1.00 47.16 86 ASN A O 1
ATOM 735 N N . ARG A 1 87 ? -14.365 14.413 -32.873 1.00 47.56 87 ARG A N 1
ATOM 736 C CA . ARG A 1 87 ? -14.663 15.574 -33.730 1.00 47.56 87 ARG A CA 1
ATOM 737 C C . ARG A 1 87 ? -15.236 16.769 -32.960 1.00 47.56 87 ARG A C 1
ATOM 739 O O . ARG A 1 87 ? -15.500 17.795 -33.575 1.00 47.56 87 ARG A O 1
ATOM 746 N N . SER A 1 88 ? -15.419 16.641 -31.643 1.00 45.59 88 SER A N 1
ATOM 747 C CA . SER A 1 88 ? -16.052 17.649 -30.779 1.00 45.59 88 SER A CA 1
ATOM 748 C C . SER A 1 88 ? -15.070 18.630 -30.118 1.00 45.59 88 SER A C 1
ATOM 750 O O . SER A 1 88 ? -15.485 19.397 -29.254 1.00 45.59 88 SER A O 1
ATOM 752 N N . ASN A 1 89 ? -13.787 18.609 -30.494 1.00 43.69 89 ASN A N 1
ATOM 753 C CA . ASN A 1 89 ? -12.753 19.482 -29.932 1.00 43.69 89 ASN A CA 1
ATOM 754 C C . ASN A 1 89 ? -12.069 20.284 -31.061 1.00 43.69 89 ASN A C 1
ATOM 756 O O . ASN A 1 89 ? -11.101 19.789 -31.641 1.00 43.69 89 ASN A O 1
ATOM 760 N N . PRO A 1 90 ? -12.611 21.456 -31.444 1.00 46.28 90 PRO A N 1
ATOM 761 C CA . PRO A 1 90 ? -12.129 22.223 -32.587 1.00 46.28 90 PRO A CA 1
ATOM 762 C C . PRO A 1 90 ? -11.150 23.328 -32.165 1.00 46.28 90 PRO A C 1
ATOM 764 O O . PRO A 1 90 ?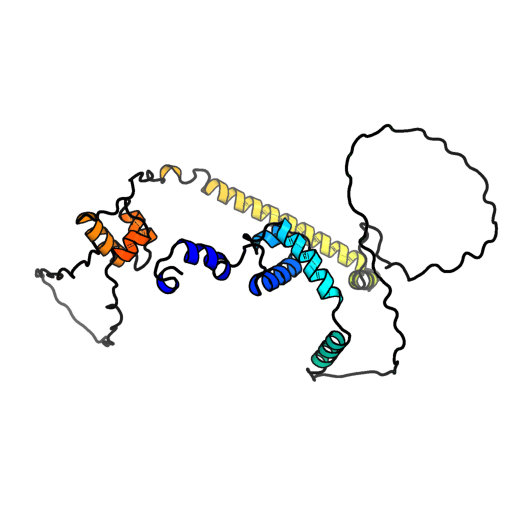 -11.579 24.425 -31.832 1.00 46.28 90 PRO A O 1
ATOM 767 N N . ASP A 1 91 ? -9.847 23.060 -32.252 1.00 35.50 91 ASP A N 1
ATOM 768 C CA . ASP A 1 91 ? -8.832 24.109 -32.427 1.00 35.50 91 ASP A CA 1
ATOM 769 C C . ASP A 1 91 ? -7.575 23.555 -33.130 1.00 35.50 91 ASP A C 1
ATOM 771 O O . ASP A 1 91 ? -7.242 22.380 -32.993 1.00 35.50 91 ASP A O 1
ATOM 775 N N . GLU A 1 92 ? -6.926 24.414 -33.921 1.00 33.81 92 GLU A N 1
ATOM 776 C CA . GLU A 1 92 ? -5.668 24.228 -34.677 1.00 33.81 92 GLU A CA 1
ATOM 777 C C . GLU A 1 92 ? -5.464 22.976 -35.588 1.00 33.81 92 GLU A C 1
ATOM 779 O O . GLU A 1 92 ? -4.672 22.078 -35.317 1.00 33.81 92 GLU A O 1
ATOM 784 N N . ARG A 1 93 ? -6.084 23.060 -36.781 1.00 34.69 93 ARG A N 1
ATOM 785 C CA . ARG A 1 93 ? -5.396 23.288 -38.089 1.00 34.69 93 ARG A CA 1
ATOM 786 C C . ARG A 1 93 ? -4.671 22.148 -38.863 1.00 34.69 93 ARG A C 1
ATOM 788 O O . ARG A 1 93 ? -3.816 21.440 -38.355 1.00 34.69 93 ARG A O 1
ATOM 795 N N . SER A 1 94 ? -4.919 22.162 -40.190 1.00 30.38 94 SER A N 1
ATOM 796 C CA . SER A 1 94 ? -4.248 21.448 -41.312 1.00 30.38 94 SER A CA 1
ATOM 797 C C . SER A 1 94 ? -4.482 19.921 -41.443 1.00 30.38 94 SER A C 1
ATOM 799 O O . SER A 1 94 ? -4.258 19.172 -40.505 1.00 30.38 94 SER A O 1
ATOM 801 N N . SER A 1 95 ? -5.091 19.429 -42.542 1.00 27.44 95 SER A N 1
ATOM 802 C CA . SER A 1 95 ? -4.512 19.145 -43.893 1.00 27.44 95 SER A CA 1
ATOM 803 C C . SER A 1 95 ? -4.082 17.656 -43.996 1.00 27.44 95 SER A C 1
ATOM 805 O O . SER A 1 95 ? -3.387 17.195 -43.102 1.00 27.44 95 SER A O 1
ATOM 807 N N . GLU A 1 96 ? -4.437 16.816 -44.986 1.00 31.44 96 GLU A N 1
ATOM 808 C CA . GLU A 1 96 ? -5.103 16.985 -46.306 1.00 31.44 96 GLU A CA 1
ATOM 809 C C . GLU A 1 96 ? -6.127 15.839 -46.602 1.00 31.44 96 GLU A C 1
ATOM 811 O O . GLU A 1 96 ? -6.628 15.200 -45.675 1.00 31.44 96 GLU A O 1
ATOM 816 N N . GLU A 1 97 ? -6.506 15.621 -47.870 1.00 31.67 97 GLU A N 1
ATOM 817 C CA . GLU A 1 97 ? -7.689 14.857 -48.332 1.00 31.67 97 GLU A CA 1
ATOM 818 C C . GLU A 1 97 ? -7.425 13.372 -48.696 1.00 31.67 97 GLU A C 1
ATOM 820 O O . GLU A 1 97 ? -6.302 13.020 -49.045 1.00 31.67 97 GLU A O 1
ATOM 825 N N . MET A 1 98 ? -8.469 12.512 -48.674 1.00 37.53 98 MET A N 1
ATOM 826 C CA . MET A 1 98 ? -8.990 11.737 -49.839 1.00 37.53 98 MET A CA 1
ATOM 827 C C . MET A 1 98 ? -10.152 10.771 -49.450 1.00 37.53 98 MET A C 1
ATOM 829 O O . MET A 1 98 ? -10.231 10.300 -48.315 1.00 37.53 98 MET A O 1
ATOM 833 N N . GLU A 1 99 ? -11.055 10.486 -50.400 1.00 34.38 99 GLU A N 1
ATOM 834 C CA . GLU A 1 99 ? -12.187 9.522 -50.364 1.00 34.38 99 GLU A CA 1
ATOM 835 C C . GLU A 1 99 ? -11.729 8.036 -50.526 1.00 34.38 99 GLU A C 1
ATOM 837 O O . GLU A 1 99 ? -10.588 7.798 -50.919 1.00 34.38 99 GLU A O 1
ATOM 842 N N . ASP A 1 100 ? -12.504 6.952 -50.295 1.00 30.75 100 ASP A N 1
ATOM 843 C CA . ASP A 1 100 ? -13.871 6.757 -49.733 1.00 30.75 100 ASP A CA 1
ATOM 844 C C . ASP A 1 100 ? -13.877 5.676 -48.588 1.00 30.75 100 ASP A C 1
ATOM 846 O O . ASP A 1 100 ? -13.221 5.920 -47.575 1.00 30.75 100 ASP A O 1
ATOM 850 N N . ALA A 1 101 ? -14.491 4.467 -48.555 1.00 29.52 101 ALA A N 1
ATOM 851 C CA . ALA A 1 101 ? -15.359 3.651 -49.435 1.00 29.52 101 ALA A CA 1
ATOM 852 C C . ALA A 1 101 ? -16.371 2.798 -48.616 1.00 29.52 101 ALA A C 1
ATOM 854 O O . ALA A 1 101 ? -16.068 2.380 -47.493 1.00 29.52 101 ALA A O 1
ATOM 855 N N . ASN A 1 102 ? -17.563 2.514 -49.174 1.00 31.62 102 ASN A N 1
ATOM 856 C CA . ASN A 1 102 ? -18.693 1.863 -48.469 1.00 31.62 102 ASN A CA 1
ATOM 857 C C . ASN A 1 102 ? -18.675 0.297 -48.513 1.00 31.62 102 ASN A C 1
ATOM 859 O O . ASN A 1 102 ? -18.026 -0.271 -49.394 1.00 31.62 102 ASN A O 1
ATOM 863 N N . PRO A 1 103 ? -19.359 -0.432 -47.591 1.00 53.12 103 PRO A N 1
ATOM 864 C CA . PRO A 1 103 ? -19.173 -1.879 -47.382 1.00 53.12 103 PRO A CA 1
ATOM 865 C C . PRO A 1 103 ? -20.314 -2.792 -47.887 1.00 53.12 103 PRO A C 1
ATOM 867 O O . PRO A 1 103 ? -21.456 -2.363 -48.022 1.00 53.12 103 PRO A O 1
ATOM 870 N N . VAL A 1 104 ? -19.988 -4.081 -48.060 1.00 36.12 104 VAL A N 1
ATOM 871 C CA . VAL A 1 104 ? -20.863 -5.265 -48.262 1.00 36.12 104 VAL A CA 1
ATOM 872 C C . VAL A 1 104 ? -19.938 -6.505 -48.141 1.00 36.12 104 VAL A C 1
ATOM 874 O O . VAL A 1 104 ? -18.762 -6.388 -48.482 1.00 36.12 104 VAL A O 1
ATOM 877 N N . GLU A 1 105 ? -20.282 -7.696 -47.639 1.00 37.81 105 GLU A N 1
ATOM 878 C CA . GLU A 1 105 ? -21.518 -8.284 -47.083 1.00 37.81 105 GLU A CA 1
ATOM 879 C C . GLU A 1 105 ? -21.157 -9.152 -45.840 1.00 37.81 105 GLU A C 1
ATOM 881 O O . GLU A 1 105 ? -19.980 -9.256 -45.474 1.00 37.81 105 GLU A O 1
ATOM 886 N N . ALA A 1 106 ? -22.134 -9.790 -45.185 1.00 38.09 106 ALA A N 1
ATOM 887 C CA . ALA A 1 106 ? -21.898 -10.636 -44.007 1.00 38.09 106 ALA A CA 1
ATOM 888 C C . ALA A 1 106 ? -21.458 -12.083 -44.330 1.00 38.09 106 ALA A C 1
ATOM 890 O O . ALA A 1 106 ? -21.730 -12.616 -45.403 1.00 38.09 106 ALA A O 1
ATOM 891 N N . ASN A 1 107 ? -20.887 -12.773 -43.333 1.00 30.64 107 ASN A N 1
ATOM 892 C CA . ASN A 1 107 ? -21.383 -14.108 -42.979 1.00 30.64 107 ASN A CA 1
ATOM 893 C C . ASN A 1 107 ? -21.172 -14.390 -41.478 1.00 30.64 107 ASN A C 1
ATOM 895 O O . ASN A 1 107 ? -20.095 -14.125 -40.940 1.00 30.64 107 ASN A O 1
ATOM 899 N N . ASP A 1 108 ? -22.200 -14.924 -40.824 1.00 52.53 108 ASP A N 1
ATOM 900 C CA . ASP A 1 108 ? -22.200 -15.394 -39.435 1.00 52.53 108 ASP A CA 1
ATOM 901 C C . ASP A 1 108 ? -22.456 -16.904 -39.477 1.00 52.53 108 ASP A C 1
ATOM 903 O O . ASP A 1 108 ? -23.520 -17.332 -39.920 1.00 52.53 108 ASP A O 1
ATOM 907 N N . SER A 1 109 ? -21.463 -17.719 -39.106 1.00 45.44 109 SER A N 1
ATOM 908 C CA . SER A 1 109 ? -21.545 -19.176 -39.259 1.00 45.44 109 SER A CA 1
ATOM 909 C C . SER A 1 109 ? -21.028 -19.943 -38.038 1.00 45.44 109 SER A C 1
ATOM 911 O O . SER A 1 109 ? -19.925 -20.494 -38.032 1.00 45.44 109 SER A O 1
ATOM 913 N N . ASP A 1 110 ? -21.941 -20.038 -37.077 1.00 31.11 110 ASP A N 1
ATOM 914 C CA . ASP A 1 110 ? -22.376 -21.306 -36.476 1.00 31.11 110 ASP A CA 1
ATOM 915 C C . ASP A 1 110 ? -21.603 -21.909 -35.280 1.00 31.11 110 ASP A C 1
ATOM 917 O O . ASP A 1 110 ? -20.534 -21.458 -34.857 1.00 31.11 110 ASP A O 1
ATOM 921 N N . TYR A 1 111 ? -22.259 -22.889 -34.656 1.00 36.94 111 TYR A N 1
ATOM 922 C CA . TYR A 1 111 ? -22.118 -23.306 -33.262 1.00 36.94 111 TYR A CA 1
ATOM 923 C C . TYR A 1 111 ? -22.304 -24.827 -33.126 1.00 36.94 111 TYR A C 1
ATOM 925 O O . TYR A 1 111 ? -23.241 -25.392 -33.677 1.00 36.94 111 TYR A O 1
ATOM 933 N N . ASP A 1 112 ? -21.464 -25.484 -32.320 1.00 32.56 112 ASP A N 1
ATOM 934 C CA . ASP A 1 112 ? -21.780 -26.792 -31.723 1.00 32.56 112 ASP A CA 1
ATOM 935 C C . ASP A 1 112 ? -20.970 -27.010 -30.424 1.00 32.56 112 ASP A C 1
ATOM 937 O O . ASP A 1 112 ? -19.738 -27.090 -30.468 1.00 32.56 112 ASP A O 1
ATOM 941 N N . PRO A 1 113 ? -21.629 -27.087 -29.251 1.00 40.34 113 PRO A N 1
ATOM 942 C CA . PRO A 1 113 ? -21.020 -27.456 -27.980 1.00 40.34 113 PRO A CA 1
ATOM 943 C C . PRO A 1 113 ? -21.480 -28.842 -27.476 1.00 40.34 113 PRO A C 1
ATOM 945 O O . PRO A 1 113 ? -21.716 -29.003 -26.279 1.00 40.34 113 PRO A O 1
ATOM 948 N N . THR A 1 114 ? -21.625 -29.852 -28.343 1.00 37.25 114 THR A N 1
ATOM 949 C CA . THR A 1 114 ? -22.107 -31.195 -27.955 1.00 37.25 114 THR A CA 1
ATOM 950 C C . THR A 1 114 ? -21.033 -32.293 -27.926 1.00 37.25 114 THR A C 1
ATOM 952 O O . THR A 1 114 ? -21.178 -33.359 -28.529 1.00 37.25 114 THR A O 1
ATOM 955 N N . LYS A 1 115 ? -19.978 -32.124 -27.108 1.00 34.19 115 LYS A N 1
ATOM 956 C CA . LYS A 1 115 ? -19.301 -33.315 -26.552 1.00 34.19 115 LYS A CA 1
ATOM 957 C C . LYS A 1 115 ? -18.695 -33.161 -25.157 1.00 34.19 115 LYS A C 1
ATOM 959 O O . LYS A 1 115 ? -17.866 -32.298 -24.896 1.00 34.19 115 LYS A O 1
ATOM 964 N N . GLU A 1 116 ? -19.121 -34.077 -24.296 1.00 33.50 116 GLU A N 1
ATOM 965 C CA . GLU A 1 116 ? -18.843 -34.167 -22.864 1.00 33.50 116 GLU A CA 1
ATOM 966 C C . GLU A 1 116 ? -17.770 -35.220 -22.518 1.00 33.50 116 GLU A C 1
ATOM 968 O O . GLU A 1 116 ? -17.595 -36.209 -23.232 1.00 33.50 116 GLU A O 1
ATOM 973 N N . THR A 1 117 ? -17.195 -35.082 -21.318 1.00 30.12 117 THR A N 1
ATOM 974 C CA . THR A 1 117 ? -16.515 -36.109 -20.487 1.00 30.12 117 THR A CA 1
ATOM 975 C C . THR A 1 117 ? -15.186 -36.801 -20.883 1.00 30.12 117 THR A C 1
ATOM 977 O O . THR A 1 117 ? -14.917 -37.161 -22.022 1.00 30.12 117 THR A O 1
ATOM 980 N N . LYS A 1 118 ? -14.451 -37.136 -19.797 1.00 31.44 118 LYS A N 1
ATOM 981 C CA . LYS A 1 118 ? -13.274 -38.026 -19.602 1.00 31.44 118 LYS A CA 1
ATOM 982 C C . LYS A 1 118 ? -11.914 -37.530 -20.145 1.00 31.44 118 LYS A C 1
ATOM 984 O O . LYS A 1 118 ? -11.795 -37.298 -21.336 1.00 31.44 118 LYS A O 1
ATOM 989 N N . LYS A 1 119 ? -10.835 -37.287 -19.366 1.00 31.22 119 LYS A N 1
ATOM 990 C CA . LYS A 1 119 ? -10.309 -37.662 -18.009 1.00 31.22 119 LYS A CA 1
ATOM 991 C C . LYS A 1 119 ? -9.150 -38.682 -18.102 1.00 31.22 119 LYS A C 1
ATOM 993 O O . LYS A 1 119 ? -9.273 -39.673 -18.805 1.00 31.22 119 LYS A O 1
ATOM 998 N N . GLU A 1 120 ? -8.124 -38.441 -17.275 1.00 25.70 120 GLU A N 1
ATOM 999 C CA . GLU A 1 120 ? -6.968 -39.291 -16.899 1.00 25.70 120 GLU A CA 1
ATOM 1000 C C . GLU A 1 120 ? -5.625 -39.071 -17.630 1.00 25.70 120 GLU A C 1
ATOM 1002 O O . GLU A 1 120 ? -5.540 -38.617 -18.767 1.00 25.70 120 GLU A O 1
ATOM 1007 N N . SER A 1 121 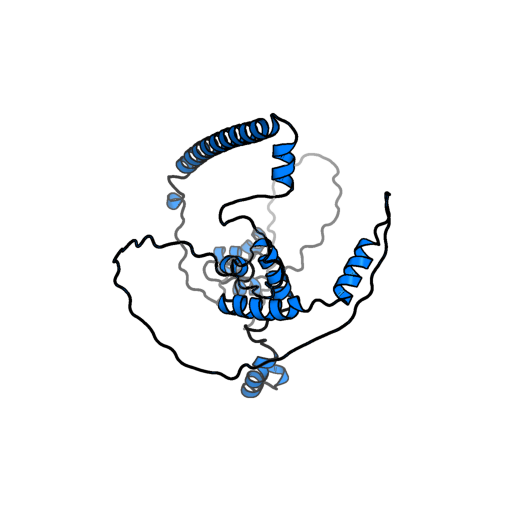? -4.571 -39.327 -16.853 1.00 24.55 121 SER A N 1
ATOM 1008 C CA . SER A 1 121 ? -3.118 -39.223 -17.067 1.00 24.55 121 SER A CA 1
ATOM 1009 C C . SER A 1 121 ? -2.468 -40.264 -16.115 1.00 24.55 121 SER A C 1
ATOM 1011 O O . SER A 1 121 ? -3.227 -40.897 -15.371 1.00 24.55 121 SER A O 1
ATOM 1013 N N . PRO A 1 122 ? -1.131 -40.462 -16.028 1.00 36.75 122 PRO A N 1
ATOM 1014 C CA . PRO A 1 122 ? -0.005 -39.862 -16.762 1.00 36.75 122 PRO A CA 1
ATOM 1015 C C . PRO A 1 122 ? 0.951 -40.929 -17.368 1.00 36.75 122 PRO A C 1
ATOM 1017 O O . PRO A 1 122 ? 0.622 -42.110 -17.364 1.00 36.75 122 PRO A O 1
ATOM 1020 N N . VAL A 1 123 ? 2.133 -40.510 -17.858 1.00 27.30 123 VAL A N 1
ATOM 1021 C CA . VAL A 1 123 ? 3.489 -41.126 -17.705 1.00 27.30 123 VAL A CA 1
ATOM 1022 C C . VAL A 1 123 ? 4.453 -40.530 -18.757 1.00 27.30 123 VAL A C 1
ATOM 1024 O O . VAL A 1 123 ? 4.030 -40.124 -19.836 1.00 27.30 123 VAL A O 1
ATOM 1027 N N . GLU A 1 124 ? 5.744 -40.445 -18.426 1.00 29.23 124 GLU A N 1
ATOM 1028 C CA . GLU A 1 124 ? 6.846 -39.868 -19.221 1.00 29.23 124 GLU A CA 1
ATOM 1029 C C . GLU A 1 124 ? 8.143 -40.691 -18.970 1.00 29.23 124 GLU A C 1
ATOM 1031 O O . GLU A 1 124 ? 8.128 -41.545 -18.079 1.00 29.23 124 GLU A O 1
ATOM 1036 N N . PRO A 1 125 ? 9.302 -40.364 -19.580 1.00 45.06 125 PRO A N 1
ATOM 1037 C CA . PRO A 1 125 ? 9.721 -40.495 -20.985 1.00 45.06 125 PRO A CA 1
ATOM 1038 C C . PRO A 1 125 ? 10.477 -41.835 -21.248 1.00 45.06 125 PRO A C 1
ATOM 1040 O O . PRO A 1 125 ? 10.486 -42.723 -20.396 1.00 45.06 125 PRO A O 1
ATOM 1043 N N . PRO A 1 126 ? 11.135 -42.019 -22.416 1.00 31.70 126 PRO A N 1
ATOM 1044 C CA . PRO A 1 126 ? 12.592 -41.788 -22.447 1.00 31.70 126 PRO A CA 1
ATOM 1045 C C . PRO A 1 126 ? 13.111 -41.101 -23.736 1.00 31.70 126 PRO A C 1
ATOM 1047 O O . PRO A 1 126 ? 12.351 -40.774 -24.645 1.00 31.70 126 PRO A O 1
ATOM 1050 N N . MET A 1 127 ? 14.425 -40.846 -23.802 1.00 26.45 127 MET A N 1
ATOM 1051 C CA . MET A 1 127 ? 15.071 -39.978 -24.804 1.00 26.45 127 MET A CA 1
ATOM 1052 C C . MET A 1 127 ? 15.925 -40.713 -25.865 1.00 26.45 127 MET A C 1
ATOM 1054 O O . MET A 1 127 ? 16.270 -41.877 -25.707 1.00 26.45 127 MET A O 1
ATOM 1058 N N . LEU A 1 128 ? 16.386 -39.929 -26.855 1.00 30.30 128 LEU A N 1
ATOM 1059 C CA . LEU A 1 128 ? 17.615 -40.093 -27.660 1.00 30.30 128 LEU A CA 1
ATOM 1060 C C . LEU A 1 128 ? 17.728 -41.283 -28.639 1.00 30.30 128 LEU A C 1
ATOM 1062 O O . LEU A 1 128 ? 18.106 -42.391 -28.274 1.00 30.30 128 LEU A O 1
ATOM 1066 N N . SER A 1 129 ? 17.705 -40.961 -29.939 1.00 27.66 129 SER A N 1
ATOM 1067 C CA . SER A 1 129 ? 18.771 -41.419 -30.844 1.00 27.66 129 SER A CA 1
ATOM 1068 C C . SER A 1 129 ? 18.933 -40.485 -32.048 1.00 27.66 129 SER A C 1
ATOM 1070 O O . SER A 1 129 ? 17.963 -40.171 -32.735 1.00 27.66 129 SER A O 1
ATOM 1072 N N . SER A 1 130 ? 20.162 -40.046 -32.320 1.00 31.61 130 SER A N 1
ATOM 1073 C CA . SER A 1 130 ? 20.488 -39.205 -33.478 1.00 31.61 130 SER A CA 1
ATOM 1074 C C . SER A 1 130 ? 20.851 -40.057 -34.690 1.00 31.61 130 SER A C 1
ATOM 1076 O O . SER A 1 130 ? 21.771 -40.870 -34.604 1.00 31.61 130 SER A O 1
ATOM 1078 N N . ARG A 1 131 ? 20.261 -39.780 -35.861 1.00 34.09 131 ARG A N 1
ATOM 1079 C CA . ARG A 1 131 ? 20.925 -40.032 -37.153 1.00 34.09 131 ARG A CA 1
ATOM 1080 C C . ARG A 1 131 ? 20.727 -38.867 -38.112 1.00 34.09 131 ARG A C 1
ATOM 1082 O O . ARG A 1 131 ? 19.610 -38.518 -38.471 1.00 34.09 131 ARG A O 1
ATOM 1089 N N . ILE A 1 132 ? 21.849 -38.293 -38.534 1.00 30.33 132 ILE A N 1
ATOM 1090 C CA . ILE A 1 132 ? 21.929 -37.340 -39.640 1.00 30.33 132 ILE A CA 1
ATOM 1091 C C . ILE A 1 132 ? 21.873 -38.142 -40.943 1.00 30.33 132 ILE A C 1
ATOM 1093 O O . ILE A 1 132 ? 22.615 -39.111 -41.098 1.00 30.33 132 ILE A O 1
ATOM 1097 N N . ALA A 1 133 ? 21.040 -37.716 -41.890 1.00 31.72 133 ALA A N 1
ATOM 1098 C CA . ALA A 1 133 ? 21.048 -38.214 -43.261 1.00 31.72 133 ALA A CA 1
ATOM 1099 C C . ALA A 1 133 ? 20.997 -37.023 -44.227 1.00 31.72 133 ALA A C 1
ATOM 1101 O O . ALA A 1 133 ? 19.984 -36.336 -44.332 1.00 31.72 133 ALA A O 1
ATOM 1102 N N . LEU A 1 134 ? 22.110 -36.758 -44.915 1.00 36.31 134 LEU A N 1
ATOM 1103 C CA . LEU A 1 134 ? 22.169 -35.766 -45.988 1.00 36.31 134 LEU A CA 1
ATOM 1104 C C . LEU A 1 134 ? 21.620 -36.397 -47.274 1.00 36.31 134 LEU A C 1
ATOM 1106 O O . LEU A 1 134 ? 22.165 -37.390 -47.752 1.00 36.31 134 LEU A O 1
ATOM 1110 N N . GLY A 1 135 ? 20.562 -35.819 -47.846 1.00 31.73 135 GLY A N 1
ATOM 1111 C CA . GLY A 1 135 ? 19.903 -36.345 -49.043 1.00 31.73 135 GLY A CA 1
ATOM 1112 C C . GLY A 1 135 ? 19.305 -35.237 -49.909 1.00 31.73 135 GLY A C 1
ATOM 1113 O O . GLY A 1 135 ? 18.429 -34.515 -49.458 1.00 31.73 135 GLY A O 1
ATOM 1114 N N . ARG A 1 136 ? 19.838 -35.116 -51.133 1.00 33.28 136 ARG A N 1
ATOM 1115 C CA . ARG A 1 136 ? 19.379 -34.351 -52.316 1.00 33.28 136 ARG A CA 1
ATOM 1116 C C . ARG A 1 136 ? 18.216 -33.351 -52.156 1.00 33.28 136 ARG A C 1
ATOM 1118 O O . ARG A 1 136 ? 17.082 -33.720 -51.879 1.00 33.28 136 ARG A O 1
ATOM 1125 N N . ARG A 1 137 ? 18.464 -32.111 -52.601 1.00 38.75 137 ARG A N 1
ATOM 1126 C CA . ARG A 1 137 ? 17.409 -31.269 -53.191 1.00 38.75 137 ARG A CA 1
ATOM 1127 C C . ARG A 1 137 ? 16.871 -31.940 -54.459 1.00 38.75 137 ARG A C 1
ATOM 1129 O O . ARG A 1 137 ? 17.666 -32.301 -55.325 1.00 38.75 137 ARG A O 1
ATOM 1136 N N . GLU A 1 138 ? 15.554 -31.962 -54.617 1.00 30.78 138 GLU A N 1
ATOM 1137 C CA . GLU A 1 138 ? 14.890 -32.057 -55.918 1.00 30.78 138 GLU A CA 1
ATOM 1138 C C . GLU A 1 138 ? 13.794 -30.985 -55.979 1.00 30.78 138 GLU A C 1
ATOM 1140 O O . GLU A 1 138 ? 13.127 -30.711 -54.983 1.00 30.78 138 GLU A O 1
ATOM 1145 N N . HIS A 1 139 ? 13.673 -30.297 -57.114 1.00 36.59 139 HIS A N 1
ATOM 1146 C CA . HIS A 1 139 ? 12.962 -29.019 -57.205 1.00 36.59 139 HIS A CA 1
ATOM 1147 C C . HIS A 1 139 ? 11.593 -29.180 -57.883 1.00 36.59 139 HIS A C 1
ATOM 1149 O O . HIS A 1 139 ? 11.337 -28.597 -58.938 1.00 36.59 139 HIS A O 1
ATOM 1155 N N . GLN A 1 140 ? 10.721 -30.010 -57.303 1.00 33.28 140 GLN A N 1
ATOM 1156 C CA . GLN A 1 140 ? 9.439 -30.347 -57.924 1.00 33.28 140 GLN A CA 1
ATOM 1157 C C . GLN A 1 140 ? 8.386 -29.240 -57.744 1.00 33.28 140 GLN A C 1
ATOM 1159 O O . GLN A 1 140 ? 8.147 -28.727 -56.653 1.00 33.28 140 GLN A O 1
ATOM 1164 N N . THR A 1 141 ? 7.762 -28.860 -58.856 1.00 42.03 141 THR A N 1
ATOM 1165 C CA . THR A 1 141 ? 6.820 -27.744 -58.969 1.00 42.03 141 THR A CA 1
ATOM 1166 C C . THR A 1 141 ? 5.417 -28.108 -58.482 1.00 42.03 141 THR A C 1
ATOM 1168 O O . THR A 1 141 ? 4.746 -28.911 -59.125 1.00 42.03 141 THR A O 1
ATOM 1171 N N . LEU A 1 142 ? 4.914 -27.440 -57.438 1.00 38.88 142 LEU A N 1
ATOM 1172 C CA . LEU A 1 142 ? 3.481 -27.416 -57.110 1.00 38.88 142 LEU A CA 1
ATOM 1173 C C . LEU A 1 142 ? 3.033 -26.005 -56.704 1.00 38.88 142 LEU A C 1
ATOM 1175 O O . LEU A 1 142 ? 3.525 -25.436 -55.731 1.00 38.88 142 LEU A O 1
ATOM 1179 N N . GLN A 1 143 ? 2.064 -25.444 -57.434 1.00 43.50 143 GLN A N 1
ATOM 1180 C CA . GLN A 1 143 ? 1.441 -24.160 -57.097 1.00 43.50 143 GLN A CA 1
ATOM 1181 C C . GLN A 1 143 ? 0.435 -24.329 -55.948 1.00 43.50 143 GLN A C 1
ATOM 1183 O O . GLN A 1 143 ? -0.771 -24.446 -56.170 1.00 43.50 143 GLN A O 1
ATOM 1188 N N . HIS A 1 144 ? 0.911 -24.336 -54.701 1.00 37.50 144 HIS A N 1
ATOM 1189 C CA . HIS A 1 144 ? 0.039 -24.564 -53.547 1.00 37.50 144 HIS A CA 1
ATOM 1190 C C . HIS A 1 144 ? -0.649 -23.291 -53.014 1.00 37.50 144 HIS A C 1
ATOM 1192 O O . HIS A 1 144 ? -0.359 -22.791 -51.931 1.00 37.50 144 HIS A O 1
ATOM 1198 N N . ARG A 1 145 ? -1.611 -22.805 -53.809 1.00 38.28 145 ARG A N 1
ATOM 1199 C CA . ARG A 1 145 ? -2.959 -22.384 -53.376 1.00 38.28 145 ARG A CA 1
ATOM 1200 C C . ARG A 1 145 ? -3.078 -21.716 -51.983 1.00 38.28 145 ARG A C 1
ATOM 1202 O O . ARG A 1 145 ? -3.198 -22.406 -50.979 1.00 38.28 145 ARG A O 1
ATOM 1209 N N . HIS A 1 146 ? -3.196 -20.382 -51.981 1.00 48.41 146 HIS A N 1
ATOM 1210 C CA . HIS A 1 146 ? -3.673 -19.508 -50.887 1.00 48.41 146 HIS A CA 1
ATOM 1211 C C . HIS A 1 146 ? -3.101 -19.743 -49.470 1.00 48.41 146 HIS A C 1
ATOM 1213 O O . HIS A 1 146 ? -3.675 -20.486 -48.677 1.00 48.41 146 HIS A O 1
ATOM 1219 N N . HIS A 1 147 ? -2.089 -18.961 -49.071 1.00 50.44 147 HIS A N 1
ATOM 1220 C CA . HIS A 1 147 ? -1.834 -18.723 -47.644 1.00 50.44 147 HIS A CA 1
ATOM 1221 C C . HIS A 1 147 ? -2.631 -17.502 -47.161 1.00 50.44 147 HIS A C 1
ATOM 1223 O O . HIS A 1 147 ? -2.464 -16.390 -47.667 1.00 50.44 147 HIS A O 1
ATOM 1229 N N . SER A 1 148 ? -3.545 -17.718 -46.218 1.00 45.41 148 SER A N 1
ATOM 1230 C CA . SER A 1 148 ? -4.514 -16.722 -45.762 1.00 45.41 148 SER A CA 1
ATOM 1231 C C . SER A 1 148 ? -3.927 -15.710 -44.770 1.00 45.41 148 SER A C 1
ATOM 1233 O O . SER A 1 148 ? -3.125 -16.042 -43.905 1.00 45.41 148 SER A O 1
ATOM 1235 N N . GLN A 1 149 ? -4.401 -14.463 -44.868 1.00 46.03 149 GLN A N 1
ATOM 1236 C CA . GLN A 1 149 ? -4.439 -13.482 -43.772 1.00 46.03 149 GLN A CA 1
ATOM 1237 C C . GLN A 1 149 ? -3.143 -13.299 -42.954 1.00 46.03 149 GLN A C 1
ATOM 1239 O O . GLN A 1 149 ? -3.115 -13.578 -41.756 1.00 46.03 149 GLN A O 1
ATOM 1244 N N . ARG A 1 150 ? -2.108 -12.744 -43.614 1.00 52.72 150 ARG A N 1
ATOM 1245 C CA . ARG A 1 150 ? -1.006 -11.925 -43.046 1.00 52.72 150 ARG A CA 1
ATOM 1246 C C . ARG A 1 150 ? -0.841 -12.092 -41.524 1.00 52.72 150 ARG A C 1
ATOM 1248 O O . ARG A 1 150 ? -1.266 -11.232 -40.744 1.00 52.72 150 ARG A O 1
ATOM 1255 N N . SER A 1 151 ? -0.237 -13.208 -41.111 1.00 50.38 151 SER A N 1
ATOM 1256 C CA . SER A 1 151 ? 0.028 -13.503 -39.702 1.00 50.38 151 SER A CA 1
ATOM 1257 C C . SER A 1 151 ? 0.750 -12.316 -39.059 1.00 50.38 151 SER A C 1
ATOM 1259 O O . SER A 1 151 ? 1.693 -11.771 -39.629 1.00 50.38 151 SER A O 1
ATOM 1261 N N . ARG A 1 152 ? 0.246 -11.839 -37.911 1.00 62.09 152 ARG A N 1
ATOM 1262 C CA . ARG A 1 152 ? 0.654 -10.548 -37.326 1.00 62.09 152 ARG A CA 1
ATOM 1263 C C . ARG A 1 152 ? 2.167 -10.521 -37.095 1.00 62.09 152 ARG A C 1
ATOM 1265 O O . ARG A 1 152 ? 2.629 -11.117 -36.123 1.00 62.09 152 ARG A O 1
ATOM 1272 N N . CYS A 1 153 ? 2.902 -9.826 -37.968 1.00 68.56 153 CYS A N 1
ATOM 1273 C CA . CYS A 1 153 ? 4.364 -9.770 -38.001 1.00 68.56 153 CYS A CA 1
ATOM 1274 C C . CYS A 1 153 ? 4.923 -9.063 -36.760 1.00 68.56 153 CYS A C 1
ATOM 1276 O O . CYS A 1 153 ? 5.252 -7.880 -36.784 1.00 68.56 153 CYS A O 1
ATOM 1278 N N . ARG A 1 154 ? 4.986 -9.791 -35.647 1.00 81.31 154 ARG A N 1
ATOM 1279 C CA . ARG A 1 154 ? 5.688 -9.381 -34.434 1.00 81.31 154 ARG A CA 1
ATOM 1280 C C . ARG A 1 154 ? 7.158 -9.792 -34.550 1.00 81.31 154 ARG A C 1
ATOM 1282 O O . ARG A 1 154 ? 7.428 -10.834 -35.151 1.00 81.31 154 ARG A O 1
ATOM 1289 N N . PRO A 1 155 ? 8.093 -9.034 -33.953 1.00 89.19 155 PRO A N 1
ATOM 1290 C CA . PRO A 1 155 ? 9.474 -9.478 -33.815 1.00 89.19 155 PRO A CA 1
ATOM 1291 C C . PRO A 1 155 ? 9.570 -10.856 -33.128 1.00 89.19 155 PRO A C 1
ATOM 1293 O O . PRO A 1 155 ? 8.667 -11.221 -32.362 1.00 89.19 155 PRO A O 1
ATOM 1296 N N . PRO A 1 156 ? 10.653 -11.624 -33.365 1.00 93.62 156 PRO A N 1
ATOM 1297 C CA . PRO A 1 156 ? 10.920 -12.872 -32.653 1.00 93.62 156 PRO A CA 1
ATOM 1298 C C . PRO A 1 156 ? 10.865 -12.715 -31.127 1.00 93.62 156 PRO A C 1
ATOM 1300 O O . PRO A 1 156 ? 11.094 -11.636 -30.582 1.00 93.62 156 PRO A O 1
ATOM 1303 N N . LYS A 1 157 ? 10.586 -13.802 -30.401 1.00 91.44 157 LYS A N 1
ATOM 1304 C CA . LYS A 1 157 ? 10.515 -13.770 -28.932 1.00 91.44 157 LYS A CA 1
ATOM 1305 C C . LYS A 1 157 ? 11.863 -13.323 -28.343 1.00 91.44 157 LYS A C 1
ATOM 1307 O O . LYS A 1 157 ? 12.868 -13.988 -28.550 1.00 91.44 157 LYS A O 1
ATOM 1312 N N . GLY A 1 158 ? 11.856 -12.217 -27.595 1.00 93.75 158 GLY A N 1
ATOM 1313 C CA . GLY A 1 158 ? 13.062 -11.596 -27.025 1.00 93.75 158 GLY A CA 1
ATOM 1314 C C . GLY A 1 158 ? 13.667 -10.479 -27.884 1.00 93.75 158 GLY A C 1
ATOM 1315 O O . GLY A 1 158 ? 14.543 -9.770 -27.405 1.00 93.75 158 GLY A O 1
ATOM 1316 N N . MET A 1 159 ? 13.175 -10.279 -29.110 1.00 95.44 159 MET A N 1
ATOM 1317 C CA . MET A 1 159 ? 13.488 -9.114 -29.934 1.00 95.44 159 MET A CA 1
ATOM 1318 C C . MET A 1 159 ? 12.482 -7.994 -29.644 1.00 95.44 159 MET A C 1
ATOM 1320 O O . MET A 1 159 ? 11.270 -8.225 -29.646 1.00 95.44 159 MET A O 1
ATOM 1324 N N . TYR A 1 160 ? 12.981 -6.779 -29.434 1.00 94.38 160 TYR A N 1
ATOM 1325 C CA . TYR A 1 160 ? 12.177 -5.580 -29.209 1.00 94.38 160 TYR A CA 1
ATOM 1326 C C . TYR A 1 160 ? 12.478 -4.594 -30.335 1.00 94.38 160 TYR A C 1
ATOM 1328 O O . TYR A 1 160 ? 13.626 -4.220 -30.541 1.00 94.38 160 TYR A O 1
ATOM 1336 N N . LEU A 1 161 ? 11.449 -4.244 -31.107 1.00 94.44 161 LEU A N 1
ATOM 1337 C CA . LEU A 1 161 ? 11.523 -3.292 -32.211 1.00 94.44 161 LEU A CA 1
ATOM 1338 C C . LEU A 1 161 ? 10.235 -2.469 -32.186 1.00 94.44 161 LEU A C 1
ATOM 1340 O O . LEU A 1 161 ? 9.151 -3.019 -32.410 1.00 94.44 161 LEU A O 1
ATOM 1344 N N . THR A 1 162 ? 10.353 -1.175 -31.906 1.00 94.31 162 THR A N 1
ATOM 1345 C CA . THR A 1 162 ? 9.270 -0.199 -32.066 1.00 94.31 162 THR A CA 1
ATOM 1346 C C . THR A 1 162 ? 9.633 0.803 -33.162 1.00 94.31 162 THR A C 1
ATOM 1348 O O . THR A 1 162 ? 10.794 0.916 -33.554 1.00 94.31 162 THR A O 1
ATOM 1351 N N . GLN A 1 163 ? 8.641 1.533 -33.678 1.00 95.06 163 GLN A N 1
ATOM 1352 C CA . GLN A 1 163 ? 8.895 2.598 -34.653 1.00 95.06 163 GLN A CA 1
ATOM 1353 C C . GLN A 1 163 ? 9.728 3.738 -34.041 1.00 95.06 163 GLN A C 1
ATOM 1355 O O . GLN A 1 163 ? 10.539 4.343 -34.734 1.00 95.06 163 GLN A O 1
ATOM 1360 N N . GLU A 1 164 ? 9.533 4.006 -32.749 1.00 96.81 164 GLU A N 1
ATOM 1361 C CA . GLU A 1 164 ? 10.213 5.054 -31.988 1.00 96.81 164 GLU A CA 1
ATOM 1362 C C . GLU A 1 164 ? 11.702 4.733 -31.810 1.00 96.81 164 GLU A C 1
ATOM 1364 O O . GLU A 1 164 ? 12.542 5.514 -32.253 1.00 96.81 164 GLU A O 1
ATOM 1369 N N . ASP A 1 165 ? 12.029 3.542 -31.289 1.00 96.38 165 ASP A N 1
ATOM 1370 C CA . ASP A 1 165 ? 13.419 3.095 -31.101 1.00 96.38 165 ASP A CA 1
ATOM 1371 C C . ASP A 1 165 ? 14.198 3.105 -32.424 1.00 96.38 165 ASP A C 1
ATOM 1373 O O . ASP A 1 165 ? 15.334 3.576 -32.488 1.00 96.38 165 ASP A O 1
ATOM 1377 N N . VAL A 1 166 ? 13.579 2.599 -33.500 1.00 95.75 166 VAL A N 1
ATOM 1378 C CA . VAL A 1 166 ? 14.207 2.522 -34.826 1.00 95.75 166 VAL A CA 1
ATOM 1379 C C . VAL A 1 166 ? 14.515 3.919 -35.362 1.00 95.75 166 VAL A C 1
ATOM 1381 O O . VAL A 1 166 ? 15.642 4.152 -35.790 1.00 95.75 166 VAL A O 1
ATOM 1384 N N . VAL A 1 167 ? 13.559 4.854 -35.297 1.00 97.06 167 VAL A N 1
ATOM 1385 C CA . VAL A 1 167 ? 13.752 6.240 -35.762 1.00 97.06 167 VAL A CA 1
ATOM 1386 C C . VAL A 1 167 ? 14.778 6.983 -34.905 1.00 97.06 167 VAL A C 1
ATOM 1388 O O . VAL A 1 167 ? 15.626 7.687 -35.453 1.00 97.06 167 VAL A O 1
ATOM 1391 N N . ALA A 1 168 ? 14.750 6.807 -33.581 1.00 95.62 168 ALA A N 1
ATOM 1392 C CA . ALA A 1 168 ? 15.711 7.428 -32.673 1.00 95.62 168 ALA A CA 1
ATOM 1393 C C . ALA A 1 168 ? 17.146 6.967 -32.979 1.00 95.62 168 ALA A C 1
ATOM 1395 O O . ALA A 1 168 ? 18.035 7.796 -33.189 1.00 95.62 168 ALA A O 1
ATOM 1396 N N . VAL A 1 169 ? 17.359 5.652 -33.088 1.00 96.75 169 VAL A N 1
ATOM 1397 C CA . VAL A 1 169 ? 18.670 5.038 -33.360 1.00 96.75 169 VAL A CA 1
ATOM 1398 C C . VAL A 1 169 ? 19.168 5.331 -34.782 1.00 96.75 169 VAL A C 1
ATOM 1400 O O . VAL A 1 169 ? 20.376 5.481 -34.972 1.00 96.75 169 VAL A O 1
ATOM 1403 N N . SER A 1 170 ? 18.277 5.463 -35.773 1.00 96.50 170 SER A N 1
ATOM 1404 C CA . SER A 1 170 ? 18.647 5.778 -37.164 1.00 96.50 170 SER A CA 1
ATOM 1405 C C . SER A 1 170 ? 18.751 7.276 -37.481 1.00 96.50 170 SER A C 1
ATOM 1407 O O . SER A 1 170 ? 19.013 7.624 -38.631 1.00 96.50 170 SER A O 1
ATOM 1409 N N . SER A 1 171 ? 18.501 8.168 -36.517 1.00 95.44 171 SER A N 1
ATOM 1410 C CA . SER A 1 171 ? 18.356 9.613 -36.770 1.00 95.44 171 SER A CA 1
ATOM 1411 C C . SER A 1 171 ? 19.629 10.302 -37.285 1.00 95.44 171 SER A C 1
ATOM 1413 O O . SER A 1 171 ? 19.541 11.235 -38.083 1.00 95.44 171 SER A O 1
ATOM 1415 N N . CYS A 1 172 ? 20.815 9.835 -36.883 1.00 95.44 172 CYS A N 1
ATOM 1416 C CA . CYS A 1 172 ? 22.098 10.231 -37.469 1.00 95.44 172 CYS A CA 1
ATOM 1417 C C . CYS A 1 172 ? 23.182 9.166 -37.222 1.00 95.44 172 CYS A C 1
ATOM 1419 O O . CYS A 1 172 ? 23.016 8.275 -36.389 1.00 95.44 172 CYS A O 1
ATOM 1421 N N . SER A 1 173 ? 24.328 9.281 -37.901 1.00 95.44 173 SER A N 1
ATOM 1422 C CA . SER A 1 173 ? 25.427 8.297 -37.855 1.00 95.44 173 SER A CA 1
ATOM 1423 C C . SER A 1 173 ? 26.022 8.031 -36.462 1.00 95.44 173 SER A C 1
ATOM 1425 O O . SER A 1 173 ? 26.717 7.033 -36.287 1.00 95.44 173 SER A O 1
ATOM 1427 N N . SER A 1 174 ? 25.786 8.908 -35.480 1.00 96.62 174 SER A N 1
ATOM 1428 C CA . SER A 1 174 ? 26.221 8.739 -34.086 1.00 96.62 174 SER A CA 1
ATOM 1429 C C . SER A 1 174 ? 25.082 8.441 -33.105 1.00 96.62 174 SER A C 1
ATOM 1431 O O . SER A 1 174 ? 25.371 8.090 -31.961 1.00 96.62 174 SER A O 1
ATOM 1433 N N . ALA A 1 175 ? 23.812 8.535 -33.519 1.00 97.00 175 ALA A N 1
ATOM 1434 C CA . ALA A 1 175 ? 22.655 8.468 -32.622 1.00 97.00 175 ALA A CA 1
ATOM 1435 C C . ALA A 1 175 ? 22.608 7.168 -31.805 1.00 97.00 175 ALA A C 1
ATOM 1437 O O . ALA A 1 175 ? 22.434 7.217 -30.589 1.00 97.00 175 ALA A O 1
ATOM 1438 N N . ALA A 1 176 ? 22.868 6.025 -32.448 1.00 96.75 176 ALA A N 1
ATOM 1439 C CA . ALA A 1 176 ? 22.990 4.725 -31.788 1.00 96.75 176 ALA A CA 1
ATOM 1440 C C . ALA A 1 176 ? 23.977 4.746 -30.601 1.00 96.75 176 ALA A C 1
ATOM 1442 O O . ALA A 1 176 ? 23.647 4.299 -29.505 1.00 96.75 176 ALA A O 1
ATOM 1443 N N . ASN A 1 177 ? 25.168 5.319 -30.801 1.00 97.19 177 ASN A N 1
ATOM 1444 C CA . ASN A 1 177 ? 26.207 5.390 -29.772 1.00 97.19 177 ASN A CA 1
ATOM 1445 C C . ASN A 1 177 ? 25.838 6.388 -28.664 1.00 97.19 177 ASN A C 1
ATOM 1447 O O . ASN A 1 177 ? 26.094 6.117 -27.493 1.00 97.19 177 ASN A O 1
ATOM 1451 N N . SER A 1 178 ? 25.204 7.512 -29.013 1.00 97.44 178 SER A N 1
ATOM 1452 C CA . SER A 1 178 ? 24.714 8.500 -28.044 1.00 97.44 178 SER A CA 1
ATOM 1453 C C . SER A 1 178 ? 23.634 7.920 -27.124 1.00 97.44 178 SER A C 1
ATOM 1455 O O . SER A 1 178 ? 23.703 8.111 -25.912 1.00 97.44 178 SER A O 1
ATOM 1457 N N . VAL A 1 179 ? 22.672 7.168 -27.676 1.00 97.00 179 VAL A N 1
ATOM 1458 C CA . VAL A 1 179 ? 21.617 6.492 -26.898 1.00 97.00 179 VAL A CA 1
ATOM 1459 C C . VAL A 1 179 ? 22.216 5.440 -25.962 1.00 97.00 179 VAL A C 1
ATOM 1461 O O . VAL A 1 179 ? 21.876 5.412 -24.781 1.00 97.00 179 VAL A O 1
ATOM 1464 N N . LEU A 1 180 ? 23.154 4.617 -26.445 1.00 97.31 180 LEU A N 1
ATOM 1465 C CA . LEU A 1 180 ? 23.829 3.618 -25.608 1.00 97.31 180 LEU A CA 1
ATOM 1466 C C . LEU A 1 180 ? 24.633 4.267 -24.468 1.00 97.31 180 LEU A C 1
ATOM 1468 O O . LEU A 1 180 ? 24.487 3.859 -23.317 1.00 97.31 180 LEU A O 1
ATOM 1472 N N . HIS A 1 181 ? 25.408 5.321 -24.748 1.00 98.25 181 HIS A N 1
ATOM 1473 C CA . HIS A 1 181 ? 26.146 6.047 -23.710 1.00 98.25 181 HIS A CA 1
ATOM 1474 C C . HIS A 1 181 ? 25.231 6.709 -22.671 1.00 98.25 181 HIS A C 1
ATOM 1476 O O . HIS A 1 181 ? 25.558 6.683 -21.483 1.00 98.25 181 HIS A O 1
ATOM 1482 N N . GLN A 1 182 ? 24.087 7.268 -23.081 1.00 98.06 182 GLN A N 1
ATOM 1483 C CA . GLN A 1 182 ? 23.100 7.829 -22.153 1.00 98.06 182 GLN A CA 1
ATOM 1484 C C . GLN A 1 182 ? 22.558 6.749 -21.202 1.00 98.06 182 GLN A C 1
ATOM 1486 O O . GLN A 1 182 ? 22.564 6.939 -19.984 1.00 98.06 182 GLN A O 1
ATOM 1491 N N . LEU A 1 183 ? 22.177 5.586 -21.741 1.00 98.19 183 LEU A N 1
ATOM 1492 C CA . LEU A 1 183 ? 21.683 4.451 -20.954 1.00 98.19 183 LEU A CA 1
ATOM 1493 C C . LEU A 1 183 ? 22.749 3.891 -19.996 1.00 98.19 183 LEU A C 1
ATOM 1495 O O . LEU A 1 183 ? 22.424 3.556 -18.856 1.00 98.19 183 LEU A O 1
ATOM 1499 N N . ASP A 1 184 ? 24.022 3.839 -20.400 1.00 98.62 184 ASP A N 1
ATOM 1500 C CA . ASP A 1 184 ? 25.126 3.451 -19.511 1.00 98.62 184 ASP A CA 1
ATOM 1501 C C . ASP A 1 184 ? 25.333 4.456 -18.364 1.00 98.62 184 ASP A C 1
ATOM 1503 O O . ASP A 1 184 ? 25.550 4.054 -17.214 1.00 98.62 184 ASP A O 1
ATOM 1507 N N . MET A 1 185 ? 25.230 5.762 -18.634 1.00 98.44 185 MET A N 1
ATOM 1508 C CA . MET A 1 185 ? 25.329 6.794 -17.594 1.00 98.44 185 MET A CA 1
ATOM 1509 C C . MET A 1 185 ? 24.156 6.729 -16.611 1.00 98.44 185 MET A C 1
ATOM 1511 O O . MET A 1 185 ? 24.372 6.802 -15.396 1.00 98.44 185 MET A O 1
ATOM 1515 N N . GLU A 1 186 ? 22.933 6.514 -17.095 1.00 98.56 186 GLU A N 1
ATOM 1516 C CA . GLU A 1 186 ? 21.759 6.283 -16.246 1.00 98.56 186 GLU A CA 1
ATOM 1517 C C . GLU A 1 186 ? 21.903 5.004 -15.414 1.00 98.56 186 GLU A C 1
ATOM 1519 O O . GLU A 1 186 ? 21.691 5.035 -14.199 1.00 98.56 186 GLU A O 1
ATOM 1524 N N . LEU A 1 187 ? 22.370 3.905 -16.011 1.00 98.62 187 LEU A N 1
ATOM 1525 C CA . LEU A 1 187 ? 22.635 2.644 -15.319 1.00 98.62 187 LEU A CA 1
ATOM 1526 C C . LEU A 1 187 ? 23.674 2.810 -14.197 1.00 98.62 187 LEU A C 1
ATOM 1528 O O . LEU A 1 187 ? 23.491 2.272 -13.102 1.00 98.62 187 LEU A O 1
ATOM 1532 N N . VAL A 1 188 ? 24.754 3.562 -14.431 1.00 98.75 188 VAL A N 1
ATOM 1533 C CA . VAL A 1 188 ? 25.753 3.902 -13.400 1.00 98.75 188 VAL A CA 1
ATOM 1534 C C . VAL A 1 188 ? 25.156 4.817 -12.323 1.00 98.75 188 VAL A C 1
ATOM 1536 O O . VAL A 1 188 ? 25.438 4.634 -11.135 1.00 98.75 188 VAL A O 1
ATOM 1539 N N . SER A 1 189 ? 24.297 5.765 -12.703 1.00 98.69 189 SER A N 1
ATOM 1540 C CA . SER A 1 189 ? 23.619 6.674 -11.772 1.00 98.69 189 SER A CA 1
ATOM 1541 C C . SER A 1 189 ? 22.656 5.936 -10.835 1.00 98.69 189 SER A C 1
ATOM 1543 O O . SER A 1 189 ? 22.761 6.065 -9.613 1.00 98.69 189 SER A O 1
ATOM 1545 N N . LEU A 1 190 ? 21.801 5.071 -11.385 1.00 98.75 190 LEU A N 1
ATOM 1546 C CA . LEU A 1 190 ? 20.866 4.230 -10.635 1.00 98.75 190 LEU A CA 1
ATOM 1547 C C . LEU A 1 190 ? 21.604 3.216 -9.747 1.00 98.75 190 LEU A C 1
ATOM 1549 O O . LEU A 1 190 ? 21.254 3.057 -8.578 1.00 98.75 190 LEU A O 1
ATOM 1553 N N . LYS A 1 191 ? 22.688 2.591 -10.236 1.00 98.75 191 LYS A N 1
ATOM 1554 C CA . LYS A 1 191 ? 23.561 1.734 -9.406 1.00 98.75 191 LYS A CA 1
ATOM 1555 C C . LYS A 1 191 ? 24.107 2.492 -8.190 1.00 98.75 191 LYS A C 1
ATOM 1557 O O . LYS A 1 191 ? 24.069 1.959 -7.082 1.00 98.75 191 LYS A O 1
ATOM 1562 N N . ARG A 1 192 ? 24.572 3.735 -8.365 1.00 98.75 192 ARG A N 1
ATOM 1563 C CA . ARG A 1 192 ? 25.060 4.590 -7.266 1.00 98.75 192 ARG A CA 1
ATOM 1564 C C . ARG A 1 192 ? 23.942 4.950 -6.280 1.00 98.75 192 ARG A C 1
ATOM 1566 O O . ARG A 1 192 ? 24.155 4.854 -5.072 1.00 98.75 192 ARG A O 1
ATOM 1573 N N . GLN A 1 193 ? 22.749 5.288 -6.774 1.00 98.69 193 GLN A N 1
ATOM 1574 C CA . GLN A 1 193 ? 21.573 5.566 -5.941 1.00 98.69 193 GLN A CA 1
ATOM 1575 C C . GLN A 1 193 ? 21.169 4.346 -5.095 1.00 98.69 193 GLN A C 1
ATOM 1577 O O . GLN A 1 193 ? 20.933 4.483 -3.897 1.00 98.69 193 GLN A O 1
ATOM 1582 N N . VAL A 1 194 ? 21.178 3.139 -5.675 1.00 98.81 194 VAL A N 1
ATOM 1583 C CA . VAL A 1 194 ? 20.897 1.884 -4.955 1.00 98.81 194 VAL A CA 1
ATOM 1584 C C . VAL A 1 194 ? 21.913 1.621 -3.838 1.00 98.81 194 VAL A C 1
ATOM 1586 O O . VAL A 1 194 ? 21.517 1.175 -2.763 1.00 98.81 194 VAL A O 1
ATOM 1589 N N . GLN A 1 195 ? 23.204 1.908 -4.040 1.00 98.69 195 GLN A N 1
ATOM 1590 C CA . GLN A 1 195 ? 24.203 1.739 -2.973 1.00 98.69 195 GLN A CA 1
ATOM 1591 C C . GLN A 1 195 ? 24.045 2.783 -1.856 1.00 98.69 195 GLN A C 1
ATOM 1593 O O . GLN A 1 195 ? 24.138 2.429 -0.683 1.00 98.69 195 GLN A O 1
ATOM 1598 N N . ASN A 1 196 ? 23.722 4.037 -2.190 1.00 98.69 196 ASN A N 1
ATOM 1599 C CA . ASN A 1 196 ? 23.407 5.063 -1.191 1.00 98.69 196 ASN A CA 1
ATOM 1600 C C . ASN A 1 196 ? 22.162 4.682 -0.362 1.00 98.69 196 ASN A C 1
ATOM 1602 O O . ASN A 1 196 ? 22.217 4.683 0.867 1.00 98.69 196 ASN A O 1
ATOM 1606 N N . ALA A 1 197 ? 21.082 4.244 -1.017 1.00 98.69 197 ALA A N 1
ATOM 1607 C CA . ALA A 1 197 ? 19.876 3.763 -0.346 1.00 98.69 197 ALA A CA 1
ATOM 1608 C C . ALA A 1 197 ? 20.145 2.530 0.537 1.00 98.69 197 ALA A C 1
ATOM 1610 O O . ALA A 1 197 ? 19.610 2.437 1.639 1.00 98.69 197 ALA A O 1
ATOM 1611 N N . LYS A 1 198 ? 21.014 1.602 0.107 1.00 98.69 198 LYS A N 1
ATOM 1612 C CA . LYS A 1 198 ? 21.473 0.478 0.944 1.00 98.69 198 LYS A CA 1
ATOM 1613 C C . LYS A 1 198 ? 22.226 0.945 2.187 1.00 98.69 198 LYS A C 1
ATOM 1615 O O . LYS A 1 198 ? 21.972 0.409 3.260 1.00 98.69 198 LYS A O 1
ATOM 1620 N N . GLN A 1 199 ? 23.120 1.926 2.063 1.00 98.50 199 GLN A N 1
ATOM 1621 C CA . GLN A 1 199 ? 23.876 2.465 3.198 1.00 98.50 199 GLN A CA 1
ATOM 1622 C C . GLN A 1 199 ? 22.953 3.163 4.208 1.00 98.50 199 GLN A C 1
ATOM 1624 O O . GLN A 1 199 ? 23.040 2.888 5.404 1.00 98.50 199 GLN A O 1
ATOM 1629 N N . LEU A 1 200 ? 22.027 4.003 3.730 1.00 98.56 200 LEU A N 1
ATOM 1630 C CA . LEU A 1 200 ? 21.027 4.665 4.573 1.00 98.56 200 LEU A CA 1
ATOM 1631 C C . LEU A 1 200 ? 20.114 3.646 5.269 1.00 98.56 200 LEU A C 1
ATOM 1633 O O . LEU A 1 200 ? 19.960 3.699 6.485 1.00 98.56 200 LEU A O 1
ATOM 1637 N N . ASN A 1 201 ? 19.581 2.668 4.533 1.00 98.38 201 ASN A N 1
ATOM 1638 C CA . ASN A 1 201 ? 18.746 1.611 5.108 1.00 98.38 201 ASN A CA 1
ATOM 1639 C C . ASN A 1 201 ? 19.520 0.700 6.073 1.00 98.38 201 ASN A C 1
ATOM 1641 O O . ASN A 1 201 ? 18.927 0.195 7.020 1.00 98.38 201 ASN A O 1
ATOM 1645 N N . GLY A 1 202 ? 20.827 0.500 5.876 1.00 98.50 202 GLY A N 1
ATOM 1646 C CA . GLY A 1 202 ? 21.693 -0.193 6.834 1.00 98.50 202 GLY A CA 1
ATOM 1647 C C . GLY A 1 202 ? 21.804 0.567 8.157 1.00 98.50 202 GLY A C 1
ATOM 1648 O O . GLY A 1 202 ? 21.523 0.005 9.211 1.00 98.50 202 GLY A O 1
ATOM 1649 N N . GLY A 1 203 ? 22.112 1.867 8.098 1.00 98.31 203 GLY A N 1
ATOM 1650 C CA . GLY A 1 203 ? 22.171 2.724 9.287 1.00 98.31 203 GLY A CA 1
ATOM 1651 C C . GLY A 1 203 ? 20.816 2.925 9.977 1.00 98.31 203 GLY A C 1
ATOM 1652 O O . GLY A 1 203 ? 20.769 3.073 11.194 1.00 98.31 203 GLY A O 1
ATOM 1653 N N . LEU A 1 204 ? 19.705 2.900 9.232 1.00 98.19 204 LEU A N 1
ATOM 1654 C CA . LEU A 1 204 ? 18.357 2.902 9.811 1.00 98.19 204 LEU A CA 1
ATOM 1655 C C . LEU A 1 204 ? 18.017 1.566 10.478 1.00 98.19 204 LEU A C 1
ATOM 1657 O O . LEU A 1 204 ? 17.452 1.587 11.563 1.00 98.19 204 LEU A O 1
ATOM 1661 N N . LYS A 1 205 ? 18.395 0.426 9.880 1.00 98.19 205 LYS A N 1
ATOM 1662 C CA . LYS A 1 205 ? 18.214 -0.900 10.492 1.00 98.19 205 LYS A CA 1
ATOM 1663 C C . LYS A 1 205 ? 18.959 -1.031 11.815 1.00 98.19 205 LYS A C 1
ATOM 1665 O O . LYS A 1 205 ? 18.352 -1.464 12.781 1.00 98.19 205 LYS A O 1
ATOM 1670 N N . GLN A 1 206 ? 20.217 -0.593 11.872 1.00 97.69 206 GLN A N 1
ATOM 1671 C CA . GLN A 1 206 ? 21.006 -0.621 13.108 1.00 97.69 206 GLN A CA 1
ATOM 1672 C C . GLN A 1 206 ? 20.364 0.218 14.231 1.00 97.69 206 GLN A C 1
ATOM 1674 O O . GLN A 1 206 ? 20.414 -0.151 15.395 1.00 97.69 206 GLN A O 1
ATOM 1679 N N . LYS A 1 207 ? 19.700 1.333 13.891 1.00 97.06 207 LYS A N 1
ATOM 1680 C CA . LYS A 1 207 ? 18.976 2.182 14.858 1.00 97.06 207 LYS A CA 1
ATOM 1681 C C . LYS A 1 207 ? 17.671 1.584 15.397 1.00 97.06 207 LYS A C 1
ATOM 1683 O O . LYS A 1 207 ? 17.076 2.190 16.282 1.00 97.06 207 LYS A O 1
ATOM 1688 N N . ILE A 1 208 ? 17.206 0.466 14.842 1.00 96.44 208 ILE A N 1
ATOM 1689 C CA . ILE A 1 208 ? 15.998 -0.254 15.278 1.00 96.44 208 ILE A CA 1
ATOM 1690 C C . ILE A 1 208 ? 16.297 -1.736 15.562 1.00 96.44 208 ILE A C 1
ATOM 1692 O O . ILE A 1 208 ? 15.380 -2.552 15.603 1.00 96.44 208 ILE A O 1
ATOM 1696 N N . GLU A 1 209 ? 17.578 -2.092 15.705 1.00 96.25 209 GLU A N 1
ATOM 1697 C CA . GLU A 1 209 ? 18.046 -3.476 15.853 1.00 96.25 209 GLU A CA 1
ATOM 1698 C C . GLU A 1 209 ? 17.622 -4.077 17.200 1.00 96.25 209 GLU A C 1
ATOM 1700 O O . GLU A 1 209 ? 17.186 -5.225 17.239 1.00 96.25 209 GLU A O 1
ATOM 1705 N N . ASP A 1 210 ? 17.616 -3.258 18.255 1.00 93.44 210 ASP A N 1
ATOM 1706 C CA . ASP A 1 210 ? 17.127 -3.602 19.600 1.00 93.44 210 ASP A CA 1
ATOM 1707 C C . ASP A 1 210 ? 15.581 -3.693 19.687 1.00 93.44 210 ASP A C 1
ATOM 1709 O O . ASP A 1 210 ? 15.023 -4.072 20.715 1.00 93.44 210 ASP A O 1
ATOM 1713 N N . GLY A 1 211 ? 14.863 -3.359 18.606 1.00 95.00 211 GLY A N 1
ATOM 1714 C CA . GLY A 1 211 ? 13.407 -3.478 18.521 1.00 95.00 211 GLY A CA 1
ATOM 1715 C C . GLY A 1 211 ? 12.640 -2.527 19.448 1.00 95.00 211 GLY A C 1
ATOM 1716 O O . GLY A 1 211 ? 12.970 -1.348 19.571 1.00 95.00 211 GLY A O 1
ATOM 1717 N N . VAL A 1 212 ? 11.550 -3.033 20.039 1.00 95.69 212 VAL A N 1
ATOM 1718 C CA . VAL A 1 212 ? 10.703 -2.310 21.012 1.00 95.69 212 VAL A CA 1
ATOM 1719 C C . VAL A 1 212 ? 10.229 -3.196 22.175 1.00 95.69 212 VAL A C 1
ATOM 1721 O O . VAL A 1 212 ? 9.354 -2.787 22.935 1.00 95.69 212 VAL A O 1
ATOM 1724 N N . ASP A 1 213 ? 10.765 -4.411 22.321 1.00 93.38 213 ASP A N 1
ATOM 1725 C CA . ASP A 1 213 ? 10.217 -5.406 23.253 1.00 93.38 213 ASP A CA 1
ATOM 1726 C C . ASP A 1 213 ? 10.408 -5.015 24.731 1.00 93.38 213 ASP A C 1
ATOM 1728 O O . ASP A 1 213 ? 9.496 -5.222 25.527 1.00 93.38 213 ASP A O 1
ATOM 1732 N N . ASP A 1 214 ? 11.494 -4.313 25.078 1.00 93.31 214 ASP A N 1
ATOM 1733 C CA . ASP A 1 214 ? 11.701 -3.708 26.411 1.00 93.31 214 ASP A CA 1
ATOM 1734 C C . ASP A 1 214 ? 10.650 -2.634 26.771 1.00 93.31 214 ASP A C 1
ATOM 1736 O O . ASP A 1 214 ? 10.458 -2.304 27.943 1.00 93.31 214 ASP A O 1
ATOM 1740 N N . PHE A 1 215 ? 9.947 -2.087 25.773 1.00 93.50 215 PHE A N 1
ATOM 1741 C CA . PHE A 1 215 ? 8.861 -1.116 25.944 1.00 93.50 215 PHE A CA 1
ATOM 1742 C C . PHE A 1 215 ? 7.467 -1.758 25.832 1.00 93.50 215 PHE A C 1
ATOM 1744 O O . PHE A 1 215 ? 6.454 -1.056 25.935 1.00 93.50 215 PHE A O 1
ATOM 1751 N N . ARG A 1 216 ? 7.380 -3.077 25.608 1.00 94.12 216 ARG A N 1
ATOM 1752 C CA . ARG A 1 216 ? 6.112 -3.787 25.421 1.00 94.12 216 ARG A CA 1
ATOM 1753 C C . ARG A 1 216 ? 5.436 -4.049 26.767 1.00 94.12 216 ARG A C 1
ATOM 1755 O O . ARG A 1 216 ? 5.877 -4.874 27.561 1.00 94.12 216 ARG A O 1
ATOM 1762 N N . LEU A 1 217 ? 4.319 -3.366 27.002 1.00 91.56 217 LEU A N 1
ATOM 1763 C CA . LEU A 1 217 ? 3.467 -3.609 28.166 1.00 91.56 217 LEU A CA 1
ATOM 1764 C C . LEU A 1 217 ? 2.758 -4.971 28.064 1.00 91.56 217 LEU A C 1
ATOM 1766 O O . LEU A 1 217 ? 2.416 -5.426 26.972 1.00 91.56 217 LEU A O 1
ATOM 1770 N N . SER A 1 218 ? 2.501 -5.599 29.214 1.00 87.69 218 SER A N 1
ATOM 1771 C CA . SER A 1 218 ? 1.767 -6.866 29.303 1.00 87.69 218 SER A CA 1
ATOM 1772 C C . SER A 1 218 ? 0.338 -6.745 28.765 1.00 87.69 218 SER A C 1
ATOM 1774 O O . SER A 1 218 ? -0.418 -5.867 29.180 1.00 87.69 218 SER A O 1
ATOM 1776 N N . GLU A 1 219 ? -0.058 -7.669 27.890 1.00 85.19 219 GLU A N 1
ATOM 1777 C CA . GLU A 1 219 ? -1.386 -7.680 27.266 1.00 85.19 219 GLU A CA 1
ATOM 1778 C C . GLU A 1 219 ? -2.486 -8.061 28.277 1.00 85.19 219 GLU A C 1
ATOM 1780 O O . GLU A 1 219 ? -2.443 -9.113 28.925 1.00 85.19 219 GLU A O 1
ATOM 1785 N N . CYS A 1 220 ? -3.490 -7.190 28.424 1.00 79.81 220 CYS A N 1
ATOM 1786 C CA . CYS A 1 220 ? -4.571 -7.363 29.391 1.00 79.81 220 CYS A CA 1
ATOM 1787 C C . CYS A 1 220 ? -5.525 -8.489 28.959 1.00 79.81 220 CYS A C 1
ATOM 1789 O O . CYS A 1 220 ? -6.269 -8.357 27.993 1.00 79.81 220 CYS A O 1
ATOM 1791 N N . THR A 1 221 ? -5.533 -9.601 29.695 1.00 81.94 221 THR A N 1
ATOM 1792 C CA . THR A 1 221 ? -6.326 -10.808 29.385 1.00 81.94 221 THR A CA 1
ATOM 1793 C C . THR A 1 221 ? -7.622 -10.898 30.207 1.00 81.94 221 THR A C 1
ATOM 1795 O O . THR A 1 221 ? -8.023 -11.964 30.683 1.00 81.94 221 THR A O 1
ATOM 1798 N N . GLN A 1 222 ? -8.297 -9.761 30.396 1.00 88.81 222 GLN A N 1
ATOM 1799 C CA . GLN A 1 222 ? -9.612 -9.717 31.041 1.00 88.81 222 GLN A CA 1
ATOM 1800 C C . GLN A 1 222 ? -10.695 -10.362 30.159 1.00 88.81 222 GLN A C 1
ATOM 1802 O O . GLN A 1 222 ? -10.648 -10.324 28.931 1.00 88.81 222 GLN A O 1
ATOM 1807 N N . LYS A 1 223 ? -11.697 -10.975 30.798 1.00 92.62 223 LYS A N 1
ATOM 1808 C CA . LYS A 1 223 ? -12.874 -11.513 30.104 1.00 92.62 223 LYS A CA 1
ATOM 1809 C C . LYS A 1 223 ? -13.918 -10.412 29.948 1.00 92.62 223 LYS A C 1
ATOM 1811 O O . LYS A 1 223 ? -14.216 -9.729 30.924 1.00 92.62 223 LYS A O 1
ATOM 1816 N N . MET A 1 224 ? -14.489 -10.296 28.749 1.00 93.12 224 MET A N 1
ATOM 1817 C CA . MET A 1 224 ? -15.567 -9.349 28.453 1.00 93.12 224 MET A CA 1
ATOM 1818 C C . MET A 1 224 ? -16.761 -9.542 29.398 1.00 93.12 224 MET A C 1
ATOM 1820 O O . MET A 1 224 ? -17.123 -10.679 29.721 1.00 93.12 224 MET A O 1
ATOM 1824 N N . ASN A 1 225 ? -17.367 -8.440 29.842 1.00 92.25 225 ASN A N 1
ATOM 1825 C CA . ASN A 1 225 ? -18.436 -8.449 30.838 1.00 92.25 225 ASN A CA 1
ATOM 1826 C C . ASN A 1 225 ? -19.464 -7.331 30.593 1.00 92.25 225 ASN A C 1
ATOM 1828 O O . ASN A 1 225 ? -19.201 -6.163 30.876 1.00 92.25 225 ASN A O 1
ATOM 1832 N N . ALA A 1 226 ? -20.681 -7.711 30.196 1.00 91.19 226 ALA A N 1
ATOM 1833 C CA . ALA A 1 226 ? -21.777 -6.778 29.927 1.00 91.19 226 ALA A CA 1
ATOM 1834 C C . ALA A 1 226 ? -22.281 -6.001 31.161 1.00 91.19 226 ALA A C 1
ATOM 1836 O O . ALA A 1 226 ? -22.909 -4.949 31.019 1.00 91.19 226 ALA A O 1
ATOM 1837 N N . ARG A 1 227 ? -22.018 -6.470 32.392 1.00 94.19 227 ARG A N 1
ATOM 1838 C CA . ARG A 1 227 ? -22.365 -5.705 33.600 1.00 94.19 227 ARG A CA 1
ATOM 1839 C C . ARG A 1 227 ? -21.410 -4.525 33.744 1.00 94.19 227 ARG A C 1
ATOM 1841 O O . ARG A 1 227 ? -20.237 -4.726 34.027 1.00 94.19 227 ARG A O 1
ATOM 1848 N N . TRP A 1 228 ? -21.942 -3.314 33.627 1.00 93.56 228 TRP A N 1
ATOM 1849 C CA . TRP A 1 228 ? -21.242 -2.082 33.980 1.00 93.56 228 TRP A CA 1
ATOM 1850 C C . TRP A 1 228 ? -21.107 -1.916 35.499 1.00 93.56 228 TRP A C 1
ATOM 1852 O O . TRP A 1 228 ? -22.087 -2.063 36.237 1.00 93.56 228 TRP A O 1
ATOM 1862 N N . THR A 1 229 ? -19.894 -1.612 35.957 1.00 95.12 229 THR A N 1
ATOM 1863 C CA . THR A 1 229 ? -19.592 -1.132 37.316 1.00 95.12 229 THR A CA 1
ATOM 1864 C C . THR A 1 229 ? -19.452 0.394 37.335 1.00 95.12 229 THR A C 1
ATOM 1866 O O . THR A 1 229 ? -19.278 1.022 36.291 1.00 95.12 229 THR A O 1
ATOM 1869 N N . THR A 1 230 ? -19.522 1.012 38.519 1.00 95.75 230 THR A N 1
ATOM 1870 C CA . THR A 1 230 ? -19.352 2.468 38.675 1.00 95.75 230 THR A CA 1
ATOM 1871 C C . THR A 1 230 ? -17.994 2.942 38.147 1.00 95.75 230 THR A C 1
ATOM 1873 O O . THR A 1 230 ? -17.917 3.958 37.461 1.00 95.75 230 THR A O 1
ATOM 1876 N N . ASP A 1 231 ? -16.933 2.175 38.403 1.00 96.06 231 ASP A N 1
ATOM 1877 C CA . ASP A 1 231 ? -15.571 2.516 37.988 1.00 96.06 231 ASP A CA 1
ATOM 1878 C C . ASP A 1 231 ? -15.424 2.442 36.460 1.00 96.06 231 ASP A C 1
ATOM 1880 O O . ASP A 1 231 ? -14.873 3.352 35.844 1.00 96.06 231 ASP A O 1
ATOM 1884 N N . GLU A 1 232 ? -16.005 1.418 35.824 1.00 94.94 232 GLU A N 1
ATOM 1885 C CA . GLU A 1 232 ? -16.073 1.299 34.359 1.00 94.94 232 GLU A CA 1
ATOM 1886 C C . GLU A 1 232 ? -16.847 2.470 33.728 1.00 94.94 232 GLU A C 1
ATOM 1888 O O . GLU A 1 232 ? -16.423 3.005 32.705 1.00 94.94 232 GLU A O 1
ATOM 1893 N N . GLN A 1 233 ? -17.948 2.918 34.345 1.00 93.88 233 GLN A N 1
ATOM 1894 C CA . GLN A 1 233 ? -18.706 4.089 33.882 1.00 93.88 233 GLN A CA 1
ATOM 1895 C C . GLN A 1 233 ? -17.889 5.386 34.003 1.00 93.88 233 GLN A C 1
ATOM 1897 O O . GLN A 1 233 ? -17.883 6.204 33.080 1.00 93.88 233 GLN A O 1
ATOM 1902 N N . LEU A 1 234 ? -17.157 5.572 35.106 1.00 95.12 234 LEU A N 1
ATOM 1903 C CA . LEU A 1 234 ? -16.268 6.723 35.293 1.00 95.12 234 LEU A CA 1
ATOM 1904 C C . LEU A 1 234 ? -15.097 6.709 34.297 1.00 95.12 234 LEU A C 1
ATOM 1906 O O . LEU A 1 234 ? -14.743 7.767 33.766 1.00 95.12 234 LEU A O 1
ATOM 1910 N N . LEU A 1 235 ? -14.537 5.533 33.996 1.00 95.75 235 LEU A N 1
ATOM 1911 C CA . LEU A 1 235 ? -13.533 5.350 32.943 1.00 95.75 235 LEU A CA 1
ATOM 1912 C C . LEU A 1 235 ? -14.106 5.653 31.552 1.00 95.75 235 LEU A C 1
ATOM 1914 O O . LEU A 1 235 ? -13.457 6.365 30.789 1.00 95.75 235 LEU A O 1
ATOM 1918 N N . ALA A 1 236 ? -15.328 5.216 31.236 1.00 95.19 236 ALA A N 1
ATOM 1919 C CA . ALA A 1 236 ? -15.987 5.526 29.964 1.00 95.19 236 ALA A CA 1
ATOM 1920 C C . ALA A 1 236 ? -16.214 7.037 29.774 1.00 95.19 236 ALA A C 1
ATOM 1922 O O . ALA A 1 236 ? -15.904 7.582 28.714 1.00 95.19 236 ALA A O 1
ATOM 1923 N N . VAL A 1 237 ? -16.683 7.749 30.806 1.00 94.62 237 VAL A N 1
ATOM 1924 C CA . VAL A 1 237 ? -16.910 9.208 30.741 1.00 94.62 237 VAL A CA 1
ATOM 1925 C C . VAL A 1 237 ? -15.591 9.989 30.625 1.00 94.62 237 VAL A C 1
ATOM 1927 O O . VAL A 1 237 ? -15.512 10.962 29.870 1.00 94.62 237 VAL A O 1
ATOM 1930 N N . GLN A 1 238 ? -14.526 9.563 31.314 1.00 95.12 238 GLN A N 1
ATOM 1931 C CA . GLN A 1 238 ? -13.175 10.106 31.100 1.00 95.12 238 GLN A CA 1
ATOM 1932 C C . GLN A 1 238 ? -12.651 9.783 29.691 1.00 95.12 238 GLN A C 1
ATOM 1934 O O . GLN A 1 238 ? -12.056 10.641 29.033 1.00 95.12 238 GLN A O 1
ATOM 1939 N N . GLY A 1 239 ? -12.939 8.576 29.204 1.00 96.06 239 GLY A N 1
ATOM 1940 C CA . GLY A 1 239 ? -12.660 8.104 27.856 1.00 96.06 239 GLY A CA 1
ATOM 1941 C C . GLY A 1 239 ? -13.252 9.023 26.794 1.00 96.06 239 GLY A C 1
ATOM 1942 O O . GLY A 1 239 ? -12.496 9.575 26.004 1.00 96.06 239 GLY A O 1
ATOM 1943 N N . VAL A 1 240 ? -14.560 9.293 26.820 1.00 94.94 240 VAL A N 1
ATOM 1944 C CA . VAL A 1 240 ? -15.229 10.211 25.870 1.00 94.94 240 VAL A CA 1
ATOM 1945 C C . VAL A 1 240 ? -14.619 11.618 25.901 1.00 94.94 240 VAL A C 1
ATOM 1947 O O . VAL A 1 240 ? -14.392 12.234 24.855 1.00 94.94 240 VAL A O 1
ATOM 1950 N N . ARG A 1 241 ? -14.278 12.137 27.089 1.00 94.75 241 ARG A N 1
ATOM 1951 C CA . ARG A 1 241 ? -13.637 13.460 27.229 1.00 94.75 241 ARG A CA 1
ATOM 1952 C C . ARG A 1 241 ? -12.262 13.528 26.549 1.00 94.75 241 ARG A C 1
ATOM 1954 O O . ARG A 1 241 ? -11.932 14.567 25.972 1.00 94.75 241 ARG A O 1
ATOM 1961 N N . LYS A 1 242 ? -11.489 12.437 26.576 1.00 96.62 242 LYS A N 1
ATOM 1962 C CA . LYS A 1 242 ? -10.127 12.337 26.019 1.00 96.62 242 LYS A CA 1
ATOM 1963 C C . LYS A 1 242 ? -10.092 11.881 24.551 1.00 96.62 242 LYS A C 1
ATOM 1965 O O . LYS A 1 242 ? -9.398 12.488 23.744 1.00 96.62 242 LYS A O 1
ATOM 1970 N N . HIS A 1 243 ? -10.854 10.844 24.218 1.00 95.69 243 HIS A N 1
ATOM 1971 C CA . HIS A 1 243 ? -10.824 10.083 22.960 1.00 95.69 243 HIS A CA 1
ATOM 1972 C C . HIS A 1 243 ? -12.059 10.315 22.061 1.00 95.69 243 HIS A C 1
ATOM 1974 O O . HIS A 1 243 ? -12.160 9.759 20.972 1.00 95.69 243 HIS A O 1
ATOM 1980 N N . ARG A 1 244 ? -12.998 11.186 22.466 1.00 94.06 244 ARG A N 1
ATOM 1981 C CA . ARG A 1 244 ? -14.203 11.567 21.696 1.00 94.06 244 ARG A CA 1
ATOM 1982 C C . ARG A 1 244 ? -15.119 10.366 21.404 1.00 94.06 244 ARG A C 1
ATOM 1984 O O . ARG A 1 244 ? -15.784 9.896 22.319 1.00 94.06 244 ARG A O 1
ATOM 1991 N N . LYS A 1 245 ? -15.192 9.933 20.140 1.00 93.50 245 LYS A N 1
ATOM 1992 C CA . LYS A 1 245 ? -16.004 8.804 19.644 1.00 93.50 245 LYS A CA 1
ATOM 1993 C C . LYS A 1 245 ? -15.132 7.630 19.167 1.00 93.50 245 LYS A C 1
ATOM 1995 O O . LYS A 1 245 ? -15.604 6.776 18.427 1.00 93.50 245 LYS A O 1
ATOM 2000 N N . ASP A 1 246 ? -13.859 7.598 19.559 1.00 95.88 246 ASP A N 1
ATOM 2001 C CA . ASP A 1 246 ? -12.998 6.426 19.391 1.00 95.88 246 ASP A CA 1
ATOM 2002 C C . ASP A 1 246 ? -13.370 5.382 20.457 1.00 95.88 246 ASP A C 1
ATOM 2004 O O . ASP A 1 246 ? -12.793 5.320 21.545 1.00 95.88 246 ASP A O 1
ATOM 2008 N N . PHE A 1 247 ? -14.428 4.618 20.179 1.00 95.19 247 PHE A N 1
ATOM 2009 C CA . PHE A 1 247 ? -14.958 3.633 21.119 1.00 95.19 247 PHE A CA 1
ATOM 2010 C C . PHE A 1 247 ? -14.018 2.438 21.323 1.00 95.19 247 PHE A C 1
ATOM 2012 O O . PHE A 1 247 ? -14.100 1.814 22.378 1.00 95.19 247 PHE A O 1
ATOM 2019 N N . GLN A 1 248 ? -13.085 2.170 20.399 1.00 96.31 248 GLN A N 1
ATOM 2020 C CA . GLN A 1 248 ? -12.024 1.176 20.587 1.00 96.31 248 GLN A CA 1
ATOM 2021 C C . GLN A 1 248 ? -11.015 1.656 21.634 1.00 96.31 248 GLN A C 1
ATOM 2023 O O . GLN A 1 248 ? -10.816 0.972 22.634 1.00 96.31 248 GLN A O 1
ATOM 2028 N N . ALA A 1 249 ? -10.470 2.871 21.504 1.00 96.25 249 ALA A N 1
ATOM 2029 C CA . ALA A 1 249 ? -9.536 3.413 22.496 1.00 96.25 249 ALA A CA 1
ATOM 2030 C C . ALA A 1 249 ? -10.172 3.610 23.888 1.00 96.25 249 ALA A C 1
ATOM 2032 O O . ALA A 1 249 ? -9.465 3.625 24.899 1.00 96.25 249 ALA A O 1
ATOM 2033 N N . ILE A 1 250 ? -11.498 3.769 23.966 1.00 95.62 250 ILE A N 1
ATOM 2034 C CA . ILE A 1 250 ? -12.235 3.796 25.238 1.00 95.62 250 ILE A CA 1
ATOM 2035 C C . ILE A 1 250 ? -12.446 2.370 25.777 1.00 95.62 250 ILE A C 1
ATOM 2037 O O . ILE A 1 250 ? -12.206 2.146 26.963 1.00 95.62 250 ILE A O 1
ATOM 2041 N N . ALA A 1 251 ? -12.817 1.403 24.933 1.00 95.00 251 ALA A N 1
ATOM 2042 C CA . ALA A 1 251 ? -12.924 -0.008 25.308 1.00 95.00 251 ALA A CA 1
ATOM 2043 C C . ALA A 1 251 ? -11.585 -0.565 25.831 1.00 95.00 251 ALA A C 1
ATOM 2045 O O . ALA A 1 251 ? -11.557 -1.185 26.894 1.00 95.00 251 ALA A O 1
ATOM 2046 N N . ASP A 1 252 ? -10.470 -0.244 25.166 1.00 94.31 252 ASP A N 1
ATOM 2047 C CA . ASP A 1 252 ? -9.104 -0.621 25.563 1.00 94.31 252 ASP A CA 1
ATOM 2048 C C . ASP A 1 252 ? -8.711 -0.054 26.938 1.00 94.31 252 ASP A C 1
ATOM 2050 O O . ASP A 1 252 ? -8.030 -0.716 27.721 1.00 94.31 252 ASP A O 1
ATOM 2054 N N . VAL A 1 253 ? -9.165 1.165 27.262 1.00 94.19 253 VAL A N 1
ATOM 2055 C CA . VAL A 1 253 ? -8.950 1.803 28.576 1.00 94.19 253 VAL A CA 1
ATOM 2056 C C . VAL A 1 253 ? -9.770 1.135 29.686 1.00 94.19 253 VAL A C 1
ATOM 2058 O O . VAL A 1 253 ? -9.343 1.150 30.840 1.00 94.19 253 VAL A O 1
ATOM 2061 N N . ILE A 1 254 ? -10.925 0.545 29.363 1.00 94.56 254 ILE A N 1
ATOM 2062 C CA . ILE A 1 254 ? -11.776 -0.167 30.332 1.00 94.56 254 ILE A CA 1
ATOM 2063 C C . ILE A 1 254 ? -11.362 -1.648 30.455 1.00 94.56 254 ILE A C 1
ATOM 2065 O O . ILE A 1 254 ? -11.523 -2.251 31.514 1.00 94.56 254 ILE A O 1
ATOM 2069 N N . GLY A 1 255 ? -10.807 -2.247 29.397 1.00 94.19 255 GLY A N 1
ATOM 2070 C CA . GLY A 1 255 ? -10.191 -3.581 29.384 1.00 94.19 255 GLY A CA 1
ATOM 2071 C C . GLY A 1 255 ? -11.155 -4.777 29.385 1.00 94.19 255 GLY A C 1
ATOM 2072 O O . GLY A 1 255 ? -10.774 -5.858 28.936 1.00 94.19 255 GLY A O 1
ATOM 2073 N N . ASN A 1 256 ? -12.403 -4.605 29.838 1.00 94.56 256 ASN A N 1
ATOM 2074 C CA . ASN A 1 256 ? -13.421 -5.666 29.903 1.00 94.56 256 ASN A CA 1
ATOM 2075 C C . ASN A 1 256 ? -14.701 -5.394 29.084 1.00 94.56 256 ASN A C 1
ATOM 2077 O O . ASN A 1 256 ? -15.697 -6.105 29.258 1.00 94.56 256 ASN A O 1
ATOM 2081 N N . LYS A 1 257 ? -14.673 -4.388 28.202 1.00 94.44 257 LYS A N 1
ATOM 2082 C CA . LYS A 1 257 ? -15.771 -4.009 27.298 1.00 94.44 257 LYS A CA 1
ATOM 2083 C C . LYS A 1 257 ? -15.343 -4.139 25.847 1.00 94.44 257 LYS A C 1
ATOM 2085 O O . LYS A 1 257 ? -14.173 -3.981 25.516 1.00 94.44 257 LYS A O 1
ATOM 2090 N N . THR A 1 258 ? -16.321 -4.349 24.984 1.00 93.56 258 THR A N 1
ATOM 2091 C CA . THR A 1 258 ? -16.197 -4.207 23.532 1.00 93.56 258 THR A CA 1
ATOM 2092 C C . THR A 1 258 ? -16.498 -2.775 23.072 1.00 93.56 258 THR A C 1
ATOM 2094 O O . THR A 1 258 ? -17.079 -1.978 23.817 1.00 93.56 258 THR A O 1
ATOM 2097 N N . GLU A 1 259 ? -16.153 -2.451 21.820 1.00 93.62 259 GLU A N 1
ATOM 2098 C CA . GLU A 1 259 ? -16.531 -1.186 21.168 1.00 93.62 259 GLU A CA 1
ATOM 2099 C C . GLU A 1 259 ? -18.041 -0.923 21.272 1.00 93.62 259 GLU A C 1
ATOM 2101 O O . GLU A 1 259 ? -18.451 0.165 21.668 1.00 93.62 259 GLU A O 1
ATOM 2106 N N . TRP A 1 260 ? -18.875 -1.930 20.969 1.00 91.44 260 TRP A N 1
ATOM 2107 C CA . TRP A 1 260 ? -20.333 -1.770 20.933 1.00 91.44 260 TRP A CA 1
ATOM 2108 C C . TRP A 1 260 ? -20.920 -1.546 22.331 1.00 91.44 260 TRP A C 1
ATOM 2110 O O . TRP A 1 260 ? -21.766 -0.673 22.502 1.00 91.44 260 TRP A O 1
ATOM 2120 N N . GLU A 1 261 ? -20.453 -2.281 23.351 1.00 90.19 261 GLU A N 1
ATOM 2121 C CA . GLU A 1 261 ? -20.880 -2.053 24.739 1.00 90.19 261 GLU A CA 1
ATOM 2122 C C . GLU A 1 261 ? -20.524 -0.635 25.180 1.00 90.19 261 GLU A C 1
ATOM 2124 O O . GLU A 1 261 ? -21.303 0.009 25.880 1.00 90.19 261 GLU A O 1
ATOM 2129 N N . THR A 1 262 ? -19.357 -0.153 24.750 1.00 90.81 262 THR A N 1
ATOM 2130 C CA . THR A 1 262 ? -18.850 1.182 25.062 1.00 90.81 262 THR A CA 1
ATOM 2131 C C . THR A 1 262 ? -19.666 2.264 24.356 1.00 90.81 262 THR A C 1
ATOM 2133 O O . THR A 1 262 ? -20.116 3.188 25.024 1.00 90.81 262 THR A O 1
ATOM 2136 N N . GLU A 1 263 ? -19.955 2.128 23.059 1.00 91.38 263 GLU A N 1
ATOM 2137 C CA . GLU A 1 263 ? -20.838 3.046 22.324 1.00 91.38 263 GLU A CA 1
ATOM 2138 C C . GLU A 1 263 ? -22.220 3.145 22.992 1.00 91.38 263 GLU A C 1
ATOM 2140 O O . GLU A 1 263 ? -22.658 4.245 23.333 1.00 91.38 263 GLU A O 1
ATOM 2145 N N . GLN A 1 264 ? -22.871 2.005 23.259 1.00 85.00 264 GLN A N 1
ATOM 2146 C CA . GLN A 1 264 ? -24.199 1.965 23.890 1.00 85.00 264 GLN A CA 1
ATOM 2147 C C . GLN A 1 264 ? -24.185 2.414 25.364 1.00 85.00 264 GLN A C 1
ATOM 2149 O O . GLN A 1 264 ? -25.199 2.887 25.877 1.00 85.00 264 GLN A O 1
ATOM 2154 N N . GLY A 1 265 ? -23.053 2.264 26.058 1.00 74.88 265 GLY A N 1
ATOM 2155 C CA . GLY A 1 265 ? -22.856 2.736 27.429 1.00 74.88 265 GLY A CA 1
ATOM 2156 C C . GLY A 1 265 ? -22.546 4.232 27.525 1.00 74.88 265 GLY A C 1
ATOM 2157 O O . GLY A 1 265 ? -22.820 4.851 28.552 1.00 74.88 265 GLY A O 1
ATOM 2158 N N . THR A 1 266 ? -21.988 4.852 26.485 1.00 74.88 266 THR A N 1
ATOM 2159 C CA . THR A 1 266 ? -21.687 6.289 26.517 1.00 74.88 266 THR A CA 1
ATOM 2160 C C . THR A 1 266 ? -22.941 7.142 26.291 1.00 74.88 266 THR A C 1
ATOM 2162 O O . THR A 1 266 ? -23.648 6.948 25.302 1.00 74.88 266 THR A O 1
ATOM 2165 N N . PRO A 1 267 ? -23.230 8.140 27.153 1.00 64.50 267 PRO A N 1
ATOM 2166 C CA . PRO A 1 267 ? -24.304 9.091 26.890 1.00 64.50 267 PRO A CA 1
ATOM 2167 C C . PRO A 1 267 ? -24.078 9.813 25.556 1.00 64.50 267 PRO A C 1
ATOM 2169 O O . PRO A 1 267 ? -23.013 10.391 25.331 1.00 64.50 267 PRO A O 1
ATOM 2172 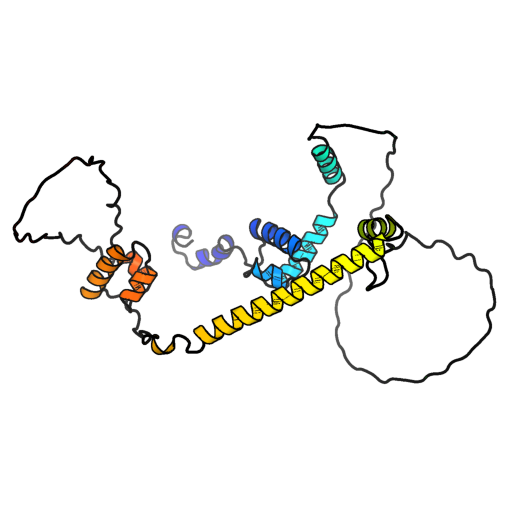N N . SER A 1 268 ? -25.084 9.804 24.675 1.00 57.50 268 SER A N 1
ATOM 2173 C CA . SER A 1 268 ? -25.017 10.493 23.380 1.00 57.50 268 SER A CA 1
ATOM 2174 C C . SER A 1 268 ? -24.926 12.008 23.579 1.00 57.50 268 SER A C 1
ATOM 2176 O O . SER A 1 268 ? -25.916 12.681 23.855 1.00 57.50 268 SER A O 1
ATOM 2178 N N . GLY A 1 269 ? -23.702 12.529 23.481 1.00 52.59 269 GLY A N 1
ATOM 2179 C CA . GLY A 1 269 ? -23.356 13.921 23.762 1.00 52.59 269 GLY A CA 1
ATOM 2180 C C . GLY A 1 269 ? -23.756 14.911 22.669 1.00 52.59 269 GLY A C 1
ATOM 2181 O O . GLY A 1 269 ? -22.890 15.607 22.139 1.00 52.59 269 GLY A O 1
ATOM 2182 N N . ASP A 1 270 ? -25.051 15.028 22.373 1.00 42.41 270 ASP A N 1
ATOM 2183 C CA . ASP A 1 270 ? -25.620 16.091 21.526 1.00 42.41 270 ASP A CA 1
ATOM 2184 C C . ASP A 1 270 ? -25.690 17.436 22.288 1.00 42.41 270 ASP A C 1
ATOM 2186 O O . ASP A 1 270 ? -26.724 18.095 22.383 1.00 42.41 270 ASP A O 1
ATOM 2190 N N . CYS A 1 271 ? -24.562 17.842 22.880 1.00 41.41 271 CYS A N 1
ATOM 2191 C CA . CYS A 1 271 ? -24.417 19.046 23.704 1.00 41.41 271 CYS A CA 1
ATOM 2192 C C . CYS A 1 271 ? -23.027 19.706 23.565 1.00 41.41 271 CYS A C 1
ATOM 2194 O O . CYS A 1 271 ? -22.467 20.217 24.531 1.00 41.41 271 CYS A O 1
ATOM 2196 N N . ALA A 1 272 ? -22.455 19.699 22.354 1.00 41.22 272 ALA A N 1
ATOM 2197 C CA . ALA A 1 272 ? -21.118 20.243 22.078 1.00 41.22 272 ALA A CA 1
ATOM 2198 C C . ALA A 1 272 ? -21.034 21.076 20.777 1.00 41.22 272 ALA A C 1
ATOM 2200 O O . ALA A 1 272 ? -20.095 20.924 19.999 1.00 41.22 272 ALA A O 1
ATOM 2201 N N . SER A 1 273 ? -22.012 21.958 20.526 1.00 38.00 273 SER A N 1
ATOM 2202 C CA . SER A 1 273 ? -21.969 22.910 19.396 1.00 38.00 273 SER A CA 1
ATOM 2203 C C . SER A 1 273 ? -22.666 24.248 19.695 1.00 38.00 273 SER A C 1
ATOM 2205 O O . SER A 1 273 ? -23.553 24.682 18.962 1.00 38.00 273 SER A O 1
ATOM 2207 N N . SER A 1 274 ? -22.229 24.924 20.758 1.00 33.91 274 SER A N 1
ATOM 2208 C CA . SER A 1 274 ? -22.519 26.341 21.024 1.00 33.91 274 SER A CA 1
ATOM 2209 C C . SER A 1 274 ? -21.208 27.094 21.276 1.00 33.91 274 SER A C 1
ATOM 2211 O O . SER A 1 274 ? -20.878 27.450 22.405 1.00 33.91 274 SER A O 1
ATOM 2213 N N . GLY A 1 275 ? -20.414 27.270 20.217 1.00 34.12 275 GLY A N 1
ATOM 2214 C CA . GLY A 1 275 ? -19.249 28.151 20.252 1.00 34.12 275 GLY A CA 1
ATOM 2215 C C . GLY A 1 275 ? -19.705 29.602 20.158 1.00 34.12 275 GLY A C 1
ATOM 2216 O O . GLY A 1 275 ? -20.014 30.062 19.064 1.00 34.12 275 GLY A O 1
ATOM 2217 N N . GLU A 1 276 ? -19.781 30.303 21.289 1.00 35.38 276 GLU A N 1
ATOM 2218 C CA . GLU A 1 276 ? -20.131 31.726 21.309 1.00 35.38 276 GLU A CA 1
ATOM 2219 C C . GLU A 1 276 ? -18.904 32.613 21.037 1.00 35.38 276 GLU A C 1
ATOM 2221 O O . GLU A 1 276 ? -17.874 32.517 21.709 1.00 35.38 276 GLU A O 1
ATOM 2226 N N . ASP A 1 277 ? -19.028 33.510 20.055 1.00 36.75 277 ASP A N 1
ATOM 2227 C CA . ASP A 1 277 ? -18.011 34.502 19.697 1.00 36.75 277 ASP A CA 1
ATOM 2228 C C . ASP A 1 277 ? -17.856 35.588 20.780 1.00 36.75 277 ASP A C 1
ATOM 2230 O O . ASP A 1 277 ? -18.505 36.638 20.734 1.00 36.75 277 ASP A O 1
ATOM 2234 N N . VAL A 1 278 ? -16.930 35.397 21.725 1.00 35.34 278 VAL A N 1
ATOM 2235 C CA . VAL A 1 278 ? -16.519 36.455 22.667 1.00 35.34 278 VAL A CA 1
ATOM 2236 C C . VAL A 1 278 ? -15.177 37.059 22.248 1.00 35.34 278 VAL A C 1
ATOM 2238 O O . VAL A 1 278 ? -14.131 36.410 22.252 1.00 35.34 278 VAL A O 1
ATOM 2241 N N . LYS A 1 279 ? -15.202 38.343 21.873 1.00 34.88 279 LYS A N 1
ATOM 2242 C CA . LYS A 1 279 ? -14.027 39.083 21.386 1.00 34.88 279 LYS A CA 1
ATOM 2243 C C . LYS A 1 279 ? -12.974 39.300 22.476 1.00 34.88 279 LYS A C 1
ATOM 2245 O O . LYS A 1 279 ? -13.262 39.806 23.554 1.00 34.88 279 LYS A O 1
ATOM 2250 N N . ASN A 1 280 ? -11.719 39.039 22.117 1.00 27.97 280 ASN A N 1
ATOM 2251 C CA . ASN A 1 280 ? -10.535 39.390 22.899 1.00 27.97 280 ASN A CA 1
ATOM 2252 C C . ASN A 1 280 ? -10.386 40.916 23.089 1.00 27.97 280 ASN A C 1
ATOM 2254 O O . ASN A 1 280 ? -10.176 41.635 22.108 1.00 27.97 280 ASN A O 1
ATOM 2258 N N . SER A 1 281 ? -10.381 41.401 24.338 1.00 31.28 281 SER A N 1
ATOM 2259 C CA . SER A 1 281 ? -9.910 42.756 24.664 1.00 31.28 281 SER A CA 1
ATOM 2260 C C . SER A 1 281 ? -9.348 42.918 26.092 1.00 31.28 281 SER A C 1
ATOM 2262 O O . SER A 1 281 ? -10.077 43.228 27.024 1.00 31.28 281 SER A O 1
ATOM 2264 N N . ASN A 1 282 ? -8.017 42.842 26.201 1.00 28.08 282 ASN A N 1
ATOM 2265 C CA . ASN A 1 282 ? -7.147 43.585 27.135 1.00 28.08 282 ASN A CA 1
ATOM 2266 C C . ASN A 1 282 ? -7.358 43.547 28.679 1.00 28.08 282 ASN A C 1
ATOM 2268 O O . ASN A 1 282 ? -8.168 44.284 29.227 1.00 28.08 282 ASN A O 1
ATOM 2272 N N . ARG A 1 283 ? -6.318 42.984 29.332 1.00 28.73 283 ARG A N 1
ATOM 2273 C CA . ARG A 1 283 ? -5.490 43.556 30.435 1.00 28.73 283 ARG A CA 1
ATOM 2274 C C . ARG A 1 283 ? -5.741 43.211 31.923 1.00 28.73 283 ARG A C 1
ATOM 2276 O O . ARG A 1 283 ? -6.844 43.219 32.442 1.00 28.73 283 ARG A O 1
ATOM 2283 N N . SER A 1 284 ? -4.579 43.134 32.596 1.00 27.53 284 SER A N 1
ATOM 2284 C CA . SER A 1 284 ? -4.252 43.428 34.012 1.00 27.53 284 SER A CA 1
ATOM 2285 C C . SER A 1 284 ? -4.703 42.494 35.149 1.00 27.53 284 SER A C 1
ATOM 2287 O O . SER A 1 284 ? -5.781 42.637 35.701 1.00 27.53 284 SER A O 1
ATOM 2289 N N . SER A 1 285 ? -3.728 41.691 35.606 1.00 29.83 285 SER A N 1
ATOM 2290 C CA . SER A 1 285 ? -3.318 41.486 37.014 1.00 29.83 285 SER A CA 1
ATOM 2291 C C . SER A 1 285 ? -4.371 41.178 38.094 1.00 29.83 285 SER A C 1
ATOM 2293 O O . SER A 1 285 ? -5.038 42.081 38.593 1.00 29.83 285 SER A O 1
ATOM 2295 N N . GLY A 1 286 ? -4.330 39.942 38.605 1.00 28.92 286 GLY A N 1
ATOM 2296 C CA . GLY A 1 286 ? -4.940 39.509 39.868 1.00 28.92 286 GLY A CA 1
ATOM 2297 C C . GLY A 1 286 ? -4.090 38.430 40.562 1.00 28.92 286 GLY A C 1
ATOM 2298 O O . GLY A 1 286 ? -3.197 37.848 39.942 1.00 28.92 286 GLY A O 1
ATOM 2299 N N . LYS A 1 287 ? -4.335 38.197 41.856 1.00 28.31 287 LYS A N 1
ATOM 2300 C CA . LYS A 1 287 ? -3.711 37.174 42.724 1.00 28.31 287 LYS A CA 1
ATOM 2301 C C . LYS A 1 287 ? -4.769 36.712 43.748 1.00 28.31 287 LYS A C 1
ATOM 2303 O O . LYS A 1 287 ? -5.753 37.424 43.908 1.00 28.31 287 LYS A O 1
ATOM 2308 N N . SER A 1 288 ? -4.515 35.596 44.447 1.00 29.28 288 SER A N 1
ATOM 2309 C CA . SER A 1 288 ? -5.478 34.782 45.224 1.00 29.28 288 SER A CA 1
ATOM 2310 C C . SER A 1 288 ? -6.362 33.933 44.298 1.00 29.28 288 SER A C 1
ATOM 2312 O O . SER A 1 288 ? -6.725 34.393 43.222 1.00 29.28 288 SER A O 1
ATOM 2314 N N . THR A 1 289 ? -6.453 32.607 44.469 1.00 38.56 289 THR A N 1
ATOM 2315 C CA . THR A 1 289 ? -7.007 31.805 45.590 1.00 38.56 289 THR A CA 1
ATOM 2316 C C . THR A 1 289 ? -8.481 32.086 45.825 1.00 38.56 289 THR A C 1
ATOM 2318 O O . THR A 1 289 ? -8.794 33.128 46.382 1.00 38.56 289 THR A O 1
ATOM 2321 N N . ASP A 1 290 ? -9.328 31.128 45.455 1.00 29.77 290 ASP A N 1
ATOM 2322 C CA . ASP A 1 290 ? -10.285 30.501 46.372 1.00 29.77 290 ASP A CA 1
ATOM 2323 C C . ASP A 1 290 ? -10.706 29.127 45.814 1.00 29.77 290 ASP A C 1
ATOM 2325 O O . ASP A 1 290 ? -10.282 28.736 44.720 1.00 29.77 290 ASP A O 1
ATOM 2329 N N . GLU A 1 291 ? -11.437 28.360 46.620 1.00 43.47 291 GLU A N 1
ATOM 2330 C CA . GLU A 1 291 ? -11.956 27.027 46.302 1.00 43.47 291 GLU A CA 1
ATOM 2331 C C . GLU A 1 291 ? -13.356 27.147 45.678 1.00 43.47 291 GLU A C 1
ATOM 2333 O O . GLU A 1 291 ? -14.217 27.811 46.248 1.00 43.47 291 GLU A O 1
ATOM 2338 N N . GLU A 1 292 ? -13.621 26.466 44.557 1.00 36.19 292 GLU A N 1
ATOM 2339 C CA . GLU A 1 292 ? -14.993 26.238 44.076 1.00 36.19 292 GLU A CA 1
ATOM 2340 C C . GLU A 1 292 ? -15.191 24.758 43.714 1.00 36.19 292 GLU A C 1
ATOM 2342 O O . GLU A 1 292 ? -14.527 24.211 42.829 1.00 36.19 292 GLU A O 1
ATOM 2347 N N . GLU A 1 293 ? -16.113 24.101 44.422 1.00 37.72 293 GLU A N 1
ATOM 2348 C CA . GLU A 1 293 ? -16.561 22.740 44.127 1.00 37.72 293 GLU A CA 1
ATOM 2349 C C . GLU A 1 293 ? -17.573 22.766 42.969 1.00 37.72 293 GLU A C 1
ATOM 2351 O O . GLU A 1 293 ? -18.761 23.022 43.161 1.00 37.72 293 GLU A O 1
ATOM 2356 N N . GLU A 1 294 ? -17.115 22.485 41.747 1.00 36.06 294 GLU A N 1
ATOM 2357 C CA . GLU A 1 294 ? -18.000 22.292 40.589 1.00 36.06 294 GLU A CA 1
ATOM 2358 C C . GLU A 1 294 ? -18.800 20.983 40.761 1.00 36.06 294 GLU A C 1
ATOM 2360 O O . GLU A 1 294 ? -18.341 19.891 40.407 1.00 36.06 294 GLU A O 1
ATOM 2365 N N . GLU A 1 295 ? -20.003 21.086 41.343 1.00 34.66 295 GLU A N 1
ATOM 2366 C CA . GLU A 1 295 ? -20.965 19.986 41.507 1.00 34.66 295 GLU A CA 1
ATOM 2367 C C . GLU A 1 295 ? -21.498 19.534 40.134 1.00 34.66 295 GLU A C 1
ATOM 2369 O O . GLU A 1 295 ? -22.612 19.857 39.705 1.00 34.66 295 GLU A O 1
ATOM 2374 N N . CYS A 1 296 ? -20.668 18.783 39.412 1.00 30.38 296 CYS A N 1
ATOM 2375 C CA . CYS A 1 296 ? -20.921 18.361 38.043 1.00 30.38 296 CYS A CA 1
ATOM 2376 C C . CYS A 1 296 ? -22.068 17.332 38.003 1.00 30.38 296 CYS A C 1
ATOM 2378 O O . CYS A 1 296 ? -21.853 16.119 38.098 1.00 30.38 296 CYS A O 1
ATOM 2380 N N . ARG A 1 297 ? -23.302 17.846 37.904 1.00 35.19 297 ARG A N 1
ATOM 2381 C CA . ARG A 1 297 ? -24.570 17.106 38.004 1.00 35.19 297 ARG A CA 1
ATOM 2382 C C . ARG A 1 297 ? -24.537 15.777 37.254 1.00 35.19 297 ARG A C 1
ATOM 2384 O O . ARG A 1 297 ? -24.317 15.734 36.043 1.00 35.19 297 ARG A O 1
ATOM 2391 N N . VAL A 1 298 ? -24.847 14.697 37.973 1.00 33.72 298 VAL A N 1
ATOM 2392 C CA . VAL A 1 298 ? -24.892 13.334 37.429 1.00 33.72 298 VAL A CA 1
ATOM 2393 C C . VAL A 1 298 ? -26.005 13.219 36.384 1.00 33.72 298 VAL A C 1
ATOM 2395 O O . VAL A 1 298 ? -27.173 13.017 36.713 1.00 33.72 298 VAL A O 1
ATOM 2398 N N . SER A 1 299 ? -25.638 13.341 35.106 1.00 38.97 299 SER A N 1
ATOM 2399 C CA . SER A 1 299 ? -26.547 13.064 33.992 1.00 38.97 299 SER A CA 1
ATOM 2400 C C . SER A 1 299 ? -26.938 11.584 34.006 1.00 38.97 299 SER A C 1
ATOM 2402 O O . SER A 1 299 ? -26.081 10.704 34.115 1.00 38.97 299 SER A O 1
ATOM 2404 N N . THR A 1 300 ? -28.238 11.299 33.954 1.00 38.69 300 THR A N 1
ATOM 2405 C CA . THR A 1 300 ? -28.782 9.970 34.257 1.00 38.69 300 THR A CA 1
ATOM 2406 C C . THR A 1 300 ? -28.429 8.936 33.190 1.00 38.69 300 THR A C 1
ATOM 2408 O O . THR A 1 300 ? -28.943 8.978 32.072 1.00 38.69 300 THR A O 1
ATOM 2411 N N . PHE A 1 301 ? -27.597 7.966 33.568 1.00 41.25 301 PHE A N 1
ATOM 2412 C CA . PHE A 1 301 ? -27.201 6.825 32.743 1.00 41.25 301 PHE A CA 1
ATOM 2413 C C . PHE A 1 301 ? -28.411 5.906 32.484 1.00 41.25 301 PHE A C 1
ATOM 2415 O O . PHE A 1 301 ? -28.934 5.281 33.409 1.00 41.25 301 PHE A O 1
ATOM 2422 N N . SER A 1 302 ? -28.875 5.820 31.234 1.00 37.50 302 SER A N 1
ATOM 2423 C CA . SER A 1 302 ? -30.077 5.052 30.876 1.00 37.50 302 SER A CA 1
ATOM 2424 C C . SER A 1 302 ? -29.719 3.617 30.476 1.00 37.50 302 SER A C 1
ATOM 2426 O O . SER A 1 302 ? -29.392 3.343 29.324 1.00 37.50 302 SER A O 1
ATOM 2428 N N . VAL A 1 303 ? -29.756 2.692 31.439 1.00 41.06 303 VAL A N 1
ATOM 2429 C CA . VAL A 1 303 ? -29.474 1.265 31.201 1.00 41.06 303 VAL A CA 1
ATOM 2430 C C . VAL A 1 303 ? -30.736 0.549 30.709 1.00 41.06 303 VAL A C 1
ATOM 2432 O O . VAL A 1 303 ? -31.698 0.391 31.464 1.00 41.06 303 VAL A O 1
ATOM 2435 N N . ALA A 1 304 ? -30.722 0.071 29.460 1.00 39.00 304 ALA A N 1
ATOM 2436 C CA . ALA A 1 304 ? -31.695 -0.913 28.982 1.00 39.00 304 ALA A CA 1
ATOM 2437 C C . ALA A 1 304 ? -31.517 -2.250 29.733 1.00 39.00 304 ALA A C 1
ATOM 2439 O O . ALA A 1 304 ? -30.394 -2.636 30.059 1.00 39.00 304 ALA A O 1
ATOM 2440 N N . LYS A 1 305 ? -32.628 -2.922 30.049 1.00 34.66 305 LYS A N 1
ATOM 2441 C CA . LYS A 1 305 ? -32.722 -3.969 31.080 1.00 34.66 305 LYS A CA 1
ATOM 2442 C C . LYS A 1 305 ? -33.014 -5.357 30.516 1.00 34.66 305 LYS A C 1
ATOM 2444 O O . LYS A 1 305 ? -33.830 -5.425 29.573 1.00 34.66 305 LYS A O 1
#

Radius of gyration: 37.66 Å; chains: 1; bounding box: 72×85×105 Å

Secondary structure (DSSP, 8-state):
-TTTTTT-HHHHHHSGGGTS--TT---HHHHHHHHHHHHHHTT-HHHHHTT-TTS-HHHHHHHHHHHHHHHTT--HHHHHHHHHHTTS---S--------------------------------------------------------S----PPPTT----HHHHHHHTSSTTHHHHHHHHHHHHHHHHHHHHHHHHHHHHHHHHTTTT-SGGG-PPP--PPP--S--HHHHHHHHHHHHHHTT-HHHHHHHHSS--HHHHHHHS---------------------------------------

InterPro domains:
  IPR000949 ELM2 domain [PS51156] (1-20)
  IPR001005 SANT/Myb domain [PF00249] (25-68)
  IPR001005 SANT/Myb domain [PF00249] (227-258)
  IPR001005 SANT/Myb domain [SM00717] (22-70)
  IPR001005 SANT/Myb domain [SM00717] (224-281)
  IPR001005 SANT/Myb domain [cd00167] (227-261)
  IPR009057 Homedomain-like superfamily [SSF46689] (11-70)
  IPR009057 Homedomain-like superfamily [SSF46689] (221-260)
  IPR017884 SANT domain [PS51293] (21-72)
  IPR017884 SANT domain [PS51293] (223-258)
  IPR049048 REST corepressor, helical domain [PF20878] (153-217)
  IPR051066 Transcriptional Regulator and Corepressor [PTHR16089] (1-265)

Sequence (305 aa):
MLFWHKHSIEKSLADLPNFTPFPDEWTVEDRVLFEQAFSFHGKSFHRIQQMLPDKSISSLVKYYYSWKKTRSRTSLMDRQARKLANRSNPDERSSEEMEDANPVEANDSDYDPTKETKKESPVEPPMLSSRIALGRREHQTLQHRHHSQRSRCRPPKGMYLTQEDVVAVSSCSSAANSVLHQLDMELVSLKRQVQNAKQLNGGLKQKIEDGVDDFRLSECTQKMNARWTTDEQLLAVQGVRKHRKDFQAIADVIGNKTEWETEQGTPSGDCASSGEDVKNSNRSSGKSTDEEEEECRVSTFSVAK